Protein AF-A0A8J8CRZ3-F1 (afdb_monomer_lite)

Foldseek 3Di:
DVVPLCVLQLVLLLVLLCVQPPPDPQWGALPVVGDIDGWPCLNVLSVLLSVLLCVLCVCLVVVNVLVSLVSSCVLLVHDSVQLVVQLCVVVVVVVVPDDDDSSVSSSSSSNSSLVVLLVVLQVVLLVVLCVVCVVPDPNVLSVVVLVVCVVVSPPLSSVLSRVSSSVSSCVSSVHDTDCVSNVVSSVVVSVVSNVVVVVVD

Sequence (201 aa):
MASDIFVKYSEVATYIVHQQFYSDPNKITDRRRMEEIKVNGSKKIIKKLIAQLLISVDFWDKGKEEEFLQILSKNLKLKYDTILPKYNDKINPILAHQDVEPSLKLMLAYSVVISEIQQKATKKVISEIKSNLKKEISSKKISKIIDDLSEQSDIDFSLLINLGILKAYAKIVKEPIPEDLYNDYMEKICCKIKQFNKLST

Secondary structure (DSSP, 8-state):
-HHHHHHHHHHHHHHHHHTTS-SSTTEEEETTTTEEEE-TTHHHHHHHHHHHHHTTHHHHHTT-HHHHHHHHHHHTT--HHHHHHHHHHHHHHHHTTS---HHHHHHHHHHHHHHHHHHHHHHHHHHHHHHHHTTTS-HHHHHHHHHHHHHTT-HHHHHHHHHHHHHHHHHHHT----SHHHHHHHHHHHHHHHHHHHHT-

Structure (mmCIF, N/CA/C/O backbone):
data_AF-A0A8J8CRZ3-F1
#
_entry.id   AF-A0A8J8CRZ3-F1
#
loop_
_atom_site.group_PDB
_atom_site.id
_atom_site.type_symbol
_atom_site.label_atom_id
_atom_site.label_alt_id
_atom_site.label_comp_id
_atom_site.label_asym_id
_atom_site.label_entity_id
_atom_site.label_seq_id
_atom_site.pdbx_PDB_ins_code
_atom_site.Cartn_x
_atom_site.Cartn_y
_atom_site.Cartn_z
_atom_site.occupancy
_atom_site.B_iso_or_equiv
_atom_site.auth_seq_id
_atom_site.auth_comp_id
_atom_site.auth_asym_id
_atom_site.auth_atom_id
_atom_site.pdbx_PDB_model_num
ATOM 1 N N . MET A 1 1 ? 9.867 -9.285 -28.814 1.00 43.31 1 MET A N 1
ATOM 2 C CA . MET A 1 1 ? 10.760 -8.308 -28.150 1.00 43.31 1 MET A CA 1
ATOM 3 C C . MET A 1 1 ? 10.094 -7.581 -26.983 1.00 43.31 1 MET A C 1
ATOM 5 O O . MET A 1 1 ? 10.705 -7.552 -25.931 1.00 43.31 1 MET A O 1
ATOM 9 N N . ALA A 1 2 ? 8.846 -7.097 -27.077 1.00 45.78 2 ALA A N 1
ATOM 10 C CA . ALA A 1 2 ? 8.129 -6.575 -25.897 1.00 45.78 2 ALA A CA 1
ATOM 11 C C . ALA A 1 2 ? 7.771 -7.653 -24.838 1.00 45.78 2 ALA A C 1
ATOM 13 O O . ALA A 1 2 ? 7.583 -7.326 -23.673 1.00 45.78 2 ALA A O 1
ATOM 14 N N . SER A 1 3 ? 7.695 -8.939 -25.209 1.00 54.75 3 SER A N 1
ATOM 15 C CA . SER A 1 3 ? 7.301 -10.027 -24.294 1.00 54.75 3 SER A CA 1
ATOM 16 C C . SER A 1 3 ? 8.280 -10.262 -23.143 1.00 54.75 3 SER A C 1
ATOM 18 O O . SER A 1 3 ? 7.844 -10.502 -22.022 1.00 54.75 3 SER A O 1
ATOM 20 N N . ASP A 1 4 ? 9.586 -10.160 -23.390 1.00 58.75 4 ASP A N 1
ATOM 21 C CA . ASP A 1 4 ? 10.594 -10.666 -22.446 1.00 58.75 4 ASP A CA 1
ATOM 22 C C . ASP A 1 4 ? 10.923 -9.632 -21.357 1.00 58.75 4 ASP A C 1
ATOM 24 O O . ASP A 1 4 ? 11.127 -9.983 -20.195 1.00 58.75 4 ASP A O 1
ATOM 28 N N . ILE A 1 5 ? 10.858 -8.344 -21.713 1.00 59.03 5 ILE A N 1
ATOM 29 C CA . ILE A 1 5 ? 10.942 -7.199 -20.793 1.00 59.03 5 ILE A CA 1
ATOM 30 C C . ILE A 1 5 ? 9.775 -7.233 -19.800 1.00 59.03 5 ILE A C 1
ATOM 32 O O . ILE A 1 5 ? 9.969 -7.120 -18.587 1.00 59.03 5 ILE A O 1
ATOM 36 N N . PHE A 1 6 ? 8.556 -7.448 -20.305 1.00 59.47 6 PHE A N 1
ATOM 37 C CA . PHE A 1 6 ? 7.361 -7.530 -19.470 1.00 59.47 6 PHE A CA 1
ATOM 38 C C . PHE A 1 6 ? 7.413 -8.713 -18.503 1.00 59.47 6 PHE A C 1
ATOM 40 O O . PHE A 1 6 ? 7.060 -8.545 -17.339 1.00 59.47 6 PHE A O 1
ATOM 47 N N . VAL A 1 7 ? 7.884 -9.884 -18.943 1.00 65.50 7 VAL A N 1
ATOM 48 C CA . VAL A 1 7 ? 8.032 -11.059 -18.067 1.00 65.50 7 VAL A CA 1
ATOM 49 C C . VAL A 1 7 ? 9.063 -10.788 -16.968 1.00 65.50 7 VAL A C 1
ATOM 51 O O . VAL A 1 7 ? 8.732 -10.916 -15.789 1.00 65.50 7 VAL A O 1
ATOM 54 N N . LYS A 1 8 ? 10.262 -10.306 -17.326 1.00 70.62 8 LYS A N 1
ATOM 55 C CA . LYS A 1 8 ? 11.356 -10.031 -16.378 1.00 70.62 8 LYS A CA 1
ATOM 56 C C . LYS A 1 8 ? 10.959 -9.037 -15.282 1.00 70.62 8 LYS A C 1
ATOM 58 O O . LYS A 1 8 ? 11.248 -9.247 -14.107 1.00 70.62 8 LYS A O 1
ATOM 63 N N . TYR A 1 9 ? 10.292 -7.944 -15.644 1.00 76.44 9 TYR A N 1
ATOM 64 C CA . TYR A 1 9 ? 9.930 -6.902 -14.679 1.00 76.44 9 TYR A CA 1
ATOM 65 C C . TYR A 1 9 ? 8.606 -7.163 -13.956 1.00 76.44 9 TYR A C 1
ATOM 67 O O . TYR A 1 9 ? 8.418 -6.691 -12.829 1.00 76.44 9 TYR A O 1
ATOM 75 N N . SER A 1 10 ? 7.711 -7.969 -14.540 1.00 77.44 10 SER A N 1
ATOM 76 C CA . SER A 1 10 ? 6.485 -8.400 -13.863 1.00 77.44 10 SER A CA 1
ATOM 77 C C . SER A 1 10 ? 6.785 -9.250 -12.636 1.00 77.44 10 SER A C 1
ATOM 79 O O . SER A 1 10 ? 6.026 -9.171 -11.672 1.00 77.44 10 SER A O 1
ATOM 81 N N . GLU A 1 11 ? 7.865 -10.031 -12.623 1.00 79.88 11 GLU A N 1
ATOM 82 C CA . GLU A 1 11 ? 8.265 -10.800 -11.439 1.00 79.88 11 GLU A CA 1
ATOM 83 C C . GLU A 1 11 ? 8.643 -9.881 -10.276 1.00 79.88 11 GLU A C 1
ATOM 85 O O . GLU A 1 11 ? 8.148 -10.067 -9.166 1.00 79.88 11 GLU A O 1
ATOM 90 N N . VAL A 1 12 ? 9.419 -8.823 -10.537 1.00 79.81 12 VAL A N 1
ATOM 91 C CA . VAL A 1 12 ? 9.803 -7.825 -9.522 1.00 79.81 12 VAL A CA 1
ATOM 92 C C . VAL A 1 12 ? 8.575 -7.079 -8.992 1.00 79.81 12 VAL A C 1
ATOM 94 O O . VAL A 1 12 ? 8.396 -6.950 -7.780 1.00 79.81 12 VAL A O 1
ATOM 97 N N . ALA A 1 13 ? 7.696 -6.617 -9.886 1.00 80.25 13 ALA A N 1
ATOM 98 C CA . ALA A 1 13 ? 6.461 -5.935 -9.501 1.00 80.25 13 ALA A CA 1
ATOM 99 C C . ALA A 1 13 ? 5.531 -6.856 -8.692 1.00 80.25 13 ALA A C 1
ATOM 101 O O . ALA A 1 13 ? 4.987 -6.449 -7.664 1.00 80.25 13 ALA A O 1
ATOM 102 N N . THR A 1 14 ? 5.391 -8.114 -9.120 1.00 80.62 14 THR A N 1
ATOM 103 C CA . THR A 1 14 ? 4.610 -9.133 -8.407 1.00 80.62 14 THR A CA 1
ATOM 104 C C . THR A 1 14 ? 5.204 -9.390 -7.034 1.00 80.62 14 THR A C 1
ATOM 106 O O . THR A 1 14 ? 4.470 -9.362 -6.054 1.00 80.62 14 THR A O 1
ATOM 109 N N . TYR A 1 15 ? 6.521 -9.568 -6.939 1.00 81.62 15 TYR A N 1
ATOM 110 C CA . TYR A 1 15 ? 7.219 -9.795 -5.681 1.00 81.62 15 TYR A CA 1
ATOM 111 C C . TYR A 1 15 ? 6.982 -8.652 -4.687 1.00 81.62 15 TYR A C 1
ATOM 113 O O . TYR A 1 15 ? 6.548 -8.905 -3.566 1.00 81.62 15 TYR A O 1
ATOM 121 N N . ILE A 1 16 ? 7.165 -7.395 -5.101 1.00 82.19 16 ILE A N 1
ATOM 122 C CA . ILE A 1 16 ? 6.981 -6.229 -4.221 1.00 82.19 16 ILE A CA 1
ATOM 123 C C . ILE A 1 16 ? 5.529 -6.061 -3.768 1.00 82.19 16 ILE A C 1
ATOM 125 O O . ILE A 1 16 ? 5.278 -5.751 -2.605 1.00 82.19 16 ILE A O 1
ATOM 129 N N . VAL A 1 17 ? 4.552 -6.279 -4.649 1.00 78.44 17 VAL A N 1
ATOM 130 C CA . VAL A 1 17 ? 3.137 -6.163 -4.266 1.00 78.44 17 VAL A CA 1
ATOM 131 C C . VAL A 1 17 ? 2.702 -7.356 -3.405 1.00 78.44 17 VAL A C 1
ATOM 133 O O . VAL A 1 17 ? 1.986 -7.189 -2.415 1.00 78.44 17 VAL A O 1
ATOM 136 N N . HIS A 1 18 ? 3.170 -8.563 -3.728 1.00 73.56 18 HIS A N 1
ATOM 137 C CA . HIS A 1 18 ? 2.853 -9.775 -2.977 1.00 73.56 18 HIS A CA 1
ATOM 138 C C . HIS A 1 18 ? 3.607 -9.867 -1.650 1.00 73.56 18 HIS A C 1
ATOM 140 O O . HIS A 1 18 ? 3.177 -10.600 -0.766 1.00 73.56 18 HIS A O 1
ATOM 146 N N . GLN A 1 19 ? 4.665 -9.076 -1.431 1.00 69.00 19 GLN A N 1
ATOM 147 C CA . GLN A 1 19 ? 5.282 -8.889 -0.112 1.00 69.00 19 GLN A CA 1
ATOM 148 C C . GLN A 1 19 ? 4.307 -8.361 0.961 1.00 69.00 19 GLN A C 1
ATOM 150 O O . GLN A 1 19 ? 4.670 -8.304 2.132 1.00 69.00 19 GLN A O 1
ATOM 155 N N . GLN A 1 20 ? 3.062 -8.030 0.619 1.00 60.34 20 GLN A N 1
ATOM 156 C CA . GLN A 1 20 ? 2.007 -7.756 1.601 1.00 60.34 20 GLN A CA 1
ATOM 157 C C . GLN A 1 20 ? 0.786 -8.665 1.479 1.00 60.34 20 GLN A C 1
ATOM 159 O O . GLN A 1 20 ? 0.152 -8.965 2.484 1.00 60.34 20 GLN A O 1
ATOM 164 N N . PHE A 1 21 ? 0.492 -9.159 0.280 1.00 60.41 21 PHE A N 1
ATOM 165 C CA . PHE A 1 21 ? -0.667 -10.002 -0.002 1.00 60.41 21 PHE A CA 1
ATOM 166 C C . PHE A 1 21 ? -0.165 -11.345 -0.531 1.00 60.41 21 PHE A C 1
ATOM 168 O O . PHE A 1 21 ? 0.598 -11.364 -1.491 1.00 60.41 21 PHE A O 1
ATOM 175 N N . TYR A 1 22 ? -0.516 -12.461 0.113 1.00 55.00 22 TYR A N 1
ATOM 176 C CA . TYR A 1 22 ? -0.017 -13.775 -0.307 1.00 55.00 22 TYR A CA 1
ATOM 177 C C . TYR A 1 22 ? -0.387 -14.088 -1.768 1.00 55.00 22 TYR A C 1
ATOM 179 O O . TYR A 1 22 ? -1.290 -13.487 -2.351 1.00 55.00 22 TYR A O 1
ATOM 187 N N . SER A 1 23 ? 0.302 -15.067 -2.352 1.00 50.69 23 SER A N 1
ATOM 188 C CA . SER A 1 23 ? 0.068 -15.561 -3.716 1.00 50.69 23 SER A CA 1
ATOM 189 C C . SER A 1 23 ? -1.332 -16.156 -3.941 1.00 50.69 23 SER A C 1
ATOM 191 O O . SER A 1 23 ? -1.717 -16.386 -5.092 1.00 50.69 23 SER A O 1
ATOM 193 N N . ASP A 1 24 ? -2.102 -16.386 -2.873 1.00 55.41 24 ASP A N 1
ATOM 194 C CA . ASP A 1 24 ? -3.412 -17.026 -2.926 1.00 55.41 24 ASP A CA 1
ATOM 195 C C . ASP A 1 24 ? -4.530 -16.024 -3.319 1.00 55.41 24 ASP A C 1
ATOM 197 O O . ASP A 1 24 ? -4.612 -14.917 -2.769 1.00 55.41 24 ASP A O 1
ATOM 201 N N . PRO A 1 25 ? -5.411 -16.345 -4.290 1.00 59.38 25 PRO A N 1
ATOM 202 C CA . PRO A 1 25 ? -6.439 -15.432 -4.775 1.00 59.38 25 PRO A CA 1
ATOM 203 C C . PRO A 1 25 ? -7.373 -14.933 -3.676 1.00 59.38 25 PRO A C 1
ATOM 205 O O . PRO A 1 25 ? -7.985 -15.725 -2.968 1.00 59.38 25 PRO A O 1
ATOM 208 N N . ASN A 1 26 ? -7.632 -13.623 -3.661 1.00 65.56 26 ASN A N 1
ATOM 209 C CA . ASN A 1 26 ? -8.682 -13.031 -2.829 1.00 65.56 26 ASN A CA 1
ATOM 210 C C . ASN A 1 26 ? -8.433 -13.165 -1.320 1.00 65.56 26 ASN A C 1
ATOM 212 O O . ASN A 1 26 ? -9.397 -13.277 -0.568 1.00 65.56 26 ASN A O 1
ATOM 216 N N . LYS A 1 27 ? -7.175 -13.151 -0.867 1.00 72.88 27 LYS A N 1
ATOM 217 C CA . LYS A 1 27 ? -6.834 -13.159 0.559 1.00 72.88 27 LYS A CA 1
ATOM 218 C C . LYS A 1 27 ? -5.998 -11.948 0.968 1.00 72.88 27 LYS A C 1
ATOM 220 O O . LYS A 1 27 ? -5.261 -11.383 0.159 1.00 72.88 27 LYS A O 1
ATOM 225 N N . ILE A 1 28 ? -6.151 -11.537 2.221 1.00 72.06 28 ILE A N 1
ATOM 226 C CA . ILE A 1 28 ? -5.264 -10.608 2.926 1.00 72.06 28 ILE A CA 1
ATOM 227 C C . ILE A 1 28 ? -4.724 -11.350 4.142 1.00 72.06 28 ILE A C 1
ATOM 229 O O . ILE A 1 28 ? -5.485 -12.042 4.816 1.00 72.06 28 ILE A O 1
ATOM 233 N N . THR A 1 29 ? -3.434 -11.190 4.416 1.00 69.81 29 THR A N 1
ATOM 234 C CA . THR A 1 29 ? -2.735 -11.964 5.442 1.00 69.81 29 THR A CA 1
ATOM 235 C C . THR A 1 29 ? -2.126 -11.037 6.485 1.00 69.81 29 THR A C 1
ATOM 237 O O . THR A 1 29 ? -1.478 -10.048 6.140 1.00 69.81 29 THR A O 1
ATOM 240 N N . ASP A 1 30 ? -2.271 -11.385 7.758 1.00 70.62 30 ASP A N 1
ATOM 241 C CA . ASP A 1 30 ? -1.333 -10.961 8.789 1.00 70.62 30 ASP A CA 1
ATOM 242 C C . ASP A 1 30 ? -0.118 -11.893 8.746 1.00 70.62 30 ASP A C 1
ATOM 244 O O . ASP A 1 30 ? -0.198 -13.068 9.093 1.00 70.62 30 ASP A O 1
ATOM 248 N N . ARG A 1 31 ? 1.030 -11.380 8.301 1.00 61.75 31 ARG A N 1
ATOM 249 C CA . ARG A 1 31 ? 2.250 -12.191 8.141 1.00 61.75 31 ARG A CA 1
ATOM 250 C C . ARG A 1 31 ? 2.934 -12.563 9.453 1.00 61.75 31 ARG A C 1
ATOM 252 O O . ARG A 1 31 ? 3.769 -13.458 9.452 1.00 61.75 31 ARG A O 1
ATOM 259 N N . ARG A 1 32 ? 2.648 -11.853 10.547 1.00 67.38 32 ARG A N 1
ATOM 260 C CA . ARG A 1 32 ? 3.291 -12.091 11.846 1.00 67.38 32 ARG A CA 1
ATOM 261 C C . ARG A 1 32 ? 2.630 -13.253 12.573 1.00 67.38 32 ARG A C 1
ATOM 263 O O . ARG A 1 32 ? 3.315 -14.005 13.254 1.00 67.38 32 ARG A O 1
ATOM 270 N N . ARG A 1 33 ? 1.314 -13.397 12.415 1.00 67.62 33 ARG A N 1
ATOM 271 C CA . ARG A 1 33 ? 0.514 -14.452 13.050 1.00 67.62 33 ARG A CA 1
ATOM 272 C C . ARG A 1 33 ? -0.042 -15.480 12.065 1.00 67.62 33 ARG A C 1
ATOM 274 O O . ARG A 1 33 ? -0.665 -16.439 12.498 1.00 67.62 33 ARG A O 1
ATOM 281 N N . MET A 1 34 ? 0.234 -15.309 10.769 1.00 72.12 34 MET A N 1
ATOM 282 C CA . MET A 1 34 ? -0.184 -16.199 9.679 1.00 72.12 34 MET A CA 1
ATOM 283 C C . MET A 1 34 ? -1.711 -16.373 9.599 1.00 72.12 34 MET A C 1
ATOM 285 O O . MET A 1 34 ? -2.200 -17.430 9.207 1.00 72.12 34 MET A O 1
ATOM 289 N N . GLU A 1 35 ? -2.468 -15.331 9.960 1.00 78.62 35 GLU A N 1
ATOM 290 C CA . GLU A 1 35 ? -3.927 -15.315 9.819 1.00 78.62 35 GLU A CA 1
ATOM 291 C C . GLU A 1 35 ? -4.347 -14.742 8.467 1.00 78.62 35 GLU A C 1
ATOM 293 O O . GLU A 1 35 ? -3.775 -13.763 7.983 1.00 78.62 35 GLU A O 1
ATOM 298 N N . GLU A 1 36 ? -5.376 -15.337 7.866 1.00 79.38 36 GLU A N 1
ATOM 299 C CA . GLU A 1 36 ? -5.861 -14.970 6.540 1.00 79.38 36 GLU A CA 1
ATOM 300 C C . GLU A 1 36 ? -7.350 -14.650 6.557 1.00 79.38 36 GLU A C 1
ATOM 302 O O . GLU A 1 36 ? -8.164 -15.397 7.097 1.00 79.38 36 GLU A O 1
ATOM 307 N N . ILE A 1 37 ? -7.718 -13.575 5.865 1.00 85.12 37 ILE A N 1
ATOM 308 C CA . ILE A 1 37 ? -9.113 -13.240 5.592 1.00 85.12 37 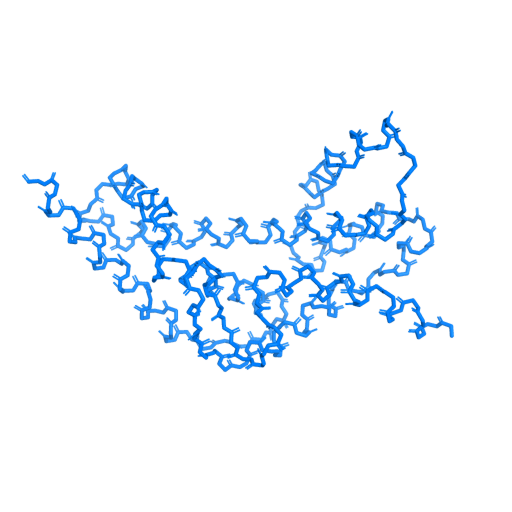ILE A CA 1
ATOM 309 C C . ILE A 1 37 ? -9.368 -13.224 4.096 1.00 85.12 37 ILE A C 1
ATOM 311 O O . ILE A 1 37 ? -8.555 -12.741 3.303 1.00 85.12 37 ILE A O 1
ATOM 315 N N . LYS A 1 38 ? -10.532 -13.734 3.698 1.00 86.31 38 LYS A N 1
ATOM 316 C CA . LYS A 1 38 ? -10.972 -13.696 2.306 1.00 86.31 38 LYS A CA 1
ATOM 317 C C . LYS A 1 38 ? -11.555 -12.322 1.983 1.00 86.31 38 LYS A C 1
ATOM 319 O O . LYS A 1 38 ? -12.519 -11.890 2.604 1.00 86.31 38 LYS A O 1
ATOM 324 N N . VAL A 1 39 ? -11.014 -11.672 0.958 1.00 85.69 39 VAL A N 1
ATOM 325 C CA . VAL A 1 39 ? -11.491 -10.394 0.423 1.00 85.69 39 VAL A CA 1
ATOM 326 C C . VAL A 1 39 ? -11.774 -10.547 -1.063 1.00 85.69 39 VAL A C 1
ATOM 328 O O . VAL A 1 39 ? -10.874 -10.537 -1.907 1.00 85.69 39 VAL A O 1
ATOM 331 N N . ASN A 1 40 ? -13.055 -10.706 -1.391 1.00 86.06 40 ASN A N 1
ATOM 332 C CA . ASN A 1 40 ? -13.500 -10.871 -2.770 1.00 86.06 40 ASN A CA 1
ATOM 333 C C . ASN A 1 40 ? -13.066 -9.673 -3.627 1.00 86.06 40 ASN A C 1
ATOM 335 O O . ASN A 1 40 ? -13.278 -8.520 -3.263 1.00 86.06 40 ASN A O 1
ATOM 339 N N . GLY A 1 41 ? -12.454 -9.958 -4.777 1.00 83.94 41 GLY A N 1
ATOM 340 C CA . GLY A 1 41 ? -11.978 -8.937 -5.710 1.00 83.94 41 GLY A CA 1
ATOM 341 C C . GLY A 1 41 ? -10.544 -8.462 -5.464 1.00 83.94 41 GLY A C 1
ATOM 342 O O . GLY A 1 41 ? -9.978 -7.828 -6.360 1.00 83.94 41 GLY A O 1
ATOM 343 N N . SER A 1 42 ? -9.898 -8.824 -4.344 1.00 86.62 42 SER A N 1
ATOM 344 C CA . SER A 1 42 ? -8.524 -8.376 -4.066 1.00 86.62 42 SER A CA 1
ATOM 345 C C . SER A 1 42 ? -7.537 -8.827 -5.147 1.00 86.62 42 SER A C 1
ATOM 347 O O . SER A 1 42 ? -6.723 -8.026 -5.599 1.00 86.62 42 SER A O 1
ATOM 349 N N . LYS A 1 43 ? -7.682 -10.043 -5.699 1.00 86.25 43 LYS A N 1
ATOM 350 C CA . LYS A 1 43 ? -6.831 -10.522 -6.807 1.00 86.25 43 LYS A CA 1
ATOM 351 C C . LYS A 1 43 ? -6.908 -9.618 -8.038 1.00 86.25 43 LYS A C 1
ATOM 353 O O . LYS A 1 43 ? -5.896 -9.384 -8.696 1.00 86.25 43 LYS A O 1
ATOM 358 N N . LYS A 1 44 ? -8.102 -9.124 -8.375 1.00 89.12 44 LYS A N 1
ATOM 359 C CA . LYS A 1 44 ? -8.303 -8.242 -9.533 1.00 89.12 44 LYS A CA 1
ATOM 360 C C . LYS A 1 44 ? -7.637 -6.886 -9.299 1.00 89.12 44 LYS A C 1
ATOM 362 O O . LYS A 1 44 ? -6.968 -6.384 -10.200 1.00 89.12 44 LYS A O 1
ATOM 367 N N . ILE A 1 45 ? -7.768 -6.345 -8.086 1.00 90.81 45 ILE A N 1
ATOM 368 C CA . ILE A 1 45 ? -7.118 -5.097 -7.665 1.00 90.81 45 ILE A CA 1
ATOM 369 C C . ILE A 1 45 ? -5.594 -5.225 -7.775 1.00 90.81 45 ILE A C 1
ATOM 371 O O . ILE A 1 45 ? -4.963 -4.410 -8.445 1.00 90.81 45 ILE A O 1
ATOM 375 N N . ILE A 1 46 ? -5.017 -6.282 -7.194 1.00 88.88 46 ILE A N 1
ATOM 376 C CA . ILE A 1 46 ? -3.570 -6.536 -7.209 1.00 88.88 46 ILE A CA 1
ATOM 377 C C . ILE A 1 46 ? -3.040 -6.690 -8.638 1.00 88.88 46 ILE A C 1
ATOM 379 O O . ILE A 1 46 ? -2.082 -6.017 -9.011 1.00 88.88 46 ILE A O 1
ATOM 383 N N . LYS A 1 47 ? -3.706 -7.488 -9.484 1.00 88.38 47 LYS A N 1
ATOM 384 C CA . LYS A 1 47 ? -3.317 -7.636 -10.896 1.00 88.38 47 LYS A CA 1
ATOM 385 C C . LYS A 1 47 ? -3.319 -6.308 -11.649 1.00 88.38 47 LYS A C 1
ATOM 387 O O . LYS A 1 47 ? -2.391 -6.026 -12.403 1.00 88.38 47 LYS A O 1
ATOM 392 N N . LYS A 1 48 ? -4.348 -5.481 -11.450 1.00 92.31 48 LYS A N 1
ATOM 393 C CA . LYS A 1 48 ? -4.413 -4.163 -12.090 1.00 92.31 48 LYS A CA 1
ATOM 394 C C . LYS A 1 48 ? -3.356 -3.206 -11.550 1.00 92.31 48 LYS A C 1
ATOM 396 O O . LYS A 1 48 ? -2.851 -2.400 -12.322 1.00 92.31 48 LYS A O 1
ATOM 401 N N . LEU A 1 49 ? -3.001 -3.301 -10.270 1.00 92.00 49 LEU A N 1
ATOM 402 C CA . LEU A 1 49 ? -1.932 -2.490 -9.693 1.00 92.00 49 LEU A CA 1
ATOM 403 C C . LEU A 1 49 ? -0.580 -2.862 -10.304 1.00 92.00 49 LEU A C 1
ATOM 405 O O . LEU A 1 49 ? 0.151 -1.971 -10.717 1.00 92.00 49 LEU A O 1
ATOM 409 N N . ILE A 1 50 ? -0.285 -4.158 -10.438 1.00 90.44 50 ILE A N 1
ATOM 410 C CA . ILE A 1 50 ? 0.924 -4.640 -11.124 1.00 90.44 50 ILE A CA 1
ATOM 411 C C . ILE A 1 50 ? 0.967 -4.105 -12.562 1.00 90.44 50 ILE A C 1
ATOM 413 O O . ILE A 1 50 ? 1.987 -3.570 -12.983 1.00 90.44 50 ILE A O 1
ATOM 417 N N . ALA A 1 51 ? -0.153 -4.131 -13.289 1.00 91.25 51 ALA A N 1
ATOM 418 C CA . ALA A 1 51 ? -0.217 -3.537 -14.626 1.00 91.25 51 ALA A CA 1
ATOM 419 C C . ALA A 1 51 ? 0.080 -2.020 -14.628 1.00 91.25 51 ALA A C 1
ATOM 421 O O . ALA A 1 51 ? 0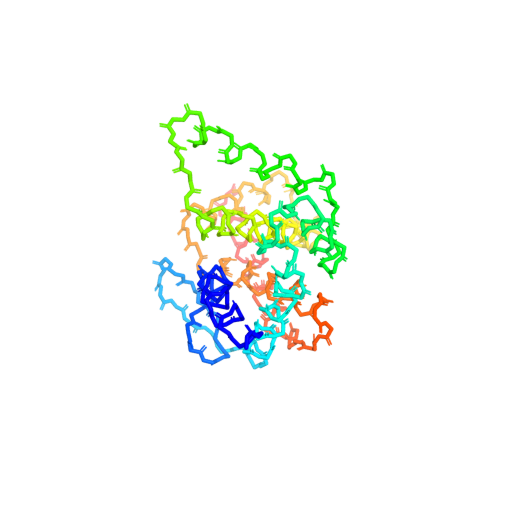.732 -1.530 -15.545 1.00 91.25 51 ALA A O 1
ATOM 422 N N . GLN A 1 52 ? -0.346 -1.275 -13.599 1.00 91.50 52 GLN A N 1
ATOM 423 C CA . GLN A 1 52 ? 0.016 0.143 -13.447 1.00 91.50 52 GLN A CA 1
ATOM 424 C C . GLN A 1 52 ? 1.510 0.345 -13.158 1.00 91.50 52 GLN A C 1
ATOM 426 O O . GLN A 1 52 ? 2.073 1.334 -13.613 1.00 91.50 52 GLN A O 1
ATOM 431 N N . LEU A 1 53 ? 2.163 -0.575 -12.438 1.00 90.81 53 LEU A N 1
ATOM 432 C CA . LEU A 1 53 ? 3.610 -0.518 -12.185 1.00 90.81 53 LEU A CA 1
ATOM 433 C C . LEU A 1 53 ? 4.439 -0.729 -13.460 1.00 90.81 53 LEU A C 1
ATOM 435 O O . LEU A 1 53 ? 5.525 -0.166 -13.592 1.00 90.81 53 LEU A O 1
ATOM 439 N N . LEU A 1 54 ? 3.927 -1.522 -14.399 1.00 90.62 54 LEU A N 1
ATOM 440 C CA . LEU A 1 54 ? 4.631 -1.881 -15.632 1.00 90.62 54 LEU A CA 1
ATOM 441 C C . LEU A 1 54 ? 4.416 -0.883 -16.781 1.00 90.62 54 LEU A C 1
ATOM 443 O O . LEU A 1 54 ? 5.130 -0.939 -17.775 1.00 90.62 54 LEU A O 1
ATOM 447 N N . ILE A 1 55 ? 3.466 0.050 -16.662 1.00 86.56 55 ILE A N 1
ATOM 448 C CA . ILE A 1 55 ? 3.013 0.905 -17.776 1.00 86.56 55 ILE A CA 1
ATOM 449 C C . ILE A 1 55 ? 4.101 1.816 -18.374 1.00 86.56 55 ILE A C 1
ATOM 451 O O . ILE A 1 55 ? 3.973 2.256 -19.512 1.00 86.56 55 ILE A O 1
ATOM 455 N N . SER A 1 56 ? 5.154 2.119 -17.613 1.00 88.25 56 SER A N 1
ATOM 456 C CA . SER A 1 56 ? 6.282 2.954 -18.043 1.00 88.25 56 SER A CA 1
ATOM 457 C C . SER A 1 56 ? 7.611 2.201 -18.067 1.00 88.25 56 SER A C 1
ATOM 459 O O . SER A 1 56 ? 8.653 2.833 -18.216 1.00 88.25 56 SER A O 1
ATOM 461 N N . VAL A 1 57 ? 7.605 0.870 -17.936 1.00 89.19 57 VAL A N 1
ATOM 462 C CA . VAL A 1 57 ? 8.838 0.084 -17.760 1.00 89.19 57 VAL A CA 1
ATOM 463 C C . VAL A 1 57 ? 9.803 0.191 -18.948 1.00 89.19 57 VAL A C 1
ATOM 465 O O . VAL A 1 57 ? 11.010 0.104 -18.766 1.00 89.19 57 VAL A O 1
ATOM 468 N N . ASP A 1 58 ? 9.311 0.512 -20.145 1.00 89.12 58 ASP A N 1
ATOM 469 C CA . ASP A 1 58 ? 10.161 0.770 -21.314 1.00 89.12 58 ASP A CA 1
ATOM 470 C C . ASP A 1 58 ? 11.112 1.965 -21.117 1.00 89.12 58 ASP A C 1
ATOM 472 O O . ASP A 1 58 ? 12.194 2.003 -21.699 1.00 89.12 58 ASP A O 1
ATOM 476 N N . PHE A 1 59 ? 10.726 2.964 -20.314 1.00 91.69 59 PHE A N 1
ATOM 477 C CA . PHE A 1 59 ? 11.616 4.076 -19.965 1.00 91.69 59 PHE A CA 1
ATOM 478 C C . PHE A 1 59 ? 12.746 3.604 -19.052 1.00 91.69 59 PHE A C 1
ATOM 480 O O . PHE A 1 59 ? 13.879 4.054 -19.199 1.00 91.69 59 PHE A O 1
ATOM 487 N N . TRP A 1 60 ? 12.452 2.654 -18.163 1.00 91.06 60 TRP A N 1
ATOM 488 C CA . TRP A 1 60 ? 13.451 2.040 -17.300 1.00 91.06 60 TRP A CA 1
ATOM 489 C C . TRP A 1 60 ? 14.501 1.272 -18.106 1.00 91.06 60 TRP A C 1
ATOM 491 O O . TRP A 1 60 ? 15.695 1.492 -17.927 1.00 91.06 60 TRP A O 1
ATOM 501 N N . ASP A 1 61 ? 14.058 0.430 -19.042 1.00 87.50 61 ASP A N 1
ATOM 502 C CA . ASP A 1 61 ? 14.942 -0.371 -19.901 1.00 87.50 61 ASP A CA 1
ATOM 503 C C . ASP A 1 61 ? 15.881 0.504 -20.755 1.00 87.50 61 ASP A C 1
ATOM 505 O O . ASP A 1 61 ? 17.040 0.172 -20.983 1.00 87.50 61 ASP A O 1
ATOM 509 N N . LYS A 1 62 ? 15.413 1.696 -21.144 1.00 89.75 62 LYS A N 1
ATOM 510 C CA . LYS A 1 62 ? 16.195 2.701 -21.885 1.00 89.75 62 LYS A CA 1
ATOM 511 C C . LYS A 1 62 ? 17.126 3.550 -21.007 1.00 89.75 62 LYS A C 1
ATOM 513 O O . LYS A 1 62 ? 17.705 4.509 -21.513 1.00 89.75 62 LYS A O 1
ATOM 518 N N . GLY A 1 63 ? 17.232 3.266 -19.707 1.00 89.50 63 GLY A N 1
ATOM 519 C CA . GLY A 1 63 ? 18.043 4.042 -18.760 1.00 89.50 63 GLY A CA 1
ATOM 520 C C . GLY A 1 63 ? 17.461 5.413 -18.395 1.00 89.50 63 GLY A C 1
ATOM 521 O O . GLY A 1 63 ? 18.162 6.258 -17.845 1.00 89.50 63 GLY A O 1
ATOM 522 N N . LYS A 1 64 ? 16.180 5.663 -18.687 1.00 92.94 64 LYS A N 1
ATOM 523 C CA . LYS A 1 64 ? 15.484 6.928 -18.404 1.00 92.94 64 LYS A CA 1
ATOM 524 C C . LYS A 1 64 ? 14.754 6.856 -17.058 1.00 92.94 64 LYS A C 1
ATOM 526 O O . LYS A 1 64 ? 13.525 6.937 -16.997 1.00 92.94 64 LYS A O 1
ATOM 531 N N . GLU A 1 65 ? 15.514 6.673 -15.976 1.00 92.38 65 GLU A N 1
ATOM 532 C CA . GLU A 1 65 ? 14.985 6.415 -14.623 1.00 92.38 65 GLU A CA 1
ATOM 533 C C . GLU A 1 65 ? 14.058 7.541 -14.113 1.00 92.38 65 GLU A C 1
ATOM 535 O O . GLU A 1 65 ? 12.988 7.269 -13.563 1.00 92.38 65 GLU A O 1
ATOM 540 N N . GLU A 1 66 ? 14.416 8.808 -14.340 1.00 94.44 66 GLU A N 1
ATOM 541 C CA . GLU A 1 66 ? 13.598 9.958 -13.927 1.00 94.44 66 GLU A CA 1
ATOM 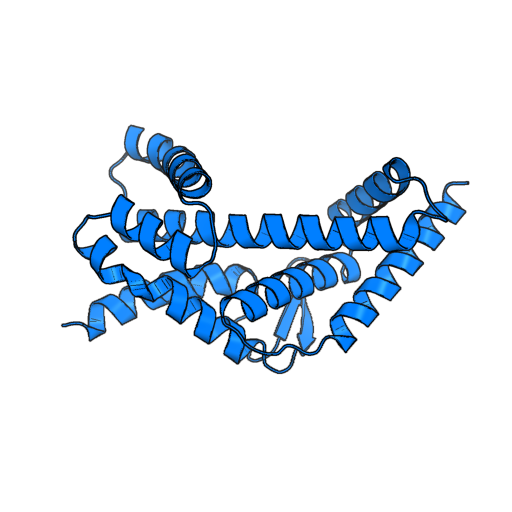542 C C . GLU A 1 66 ? 12.260 10.034 -14.676 1.00 94.44 66 GLU A C 1
ATOM 544 O O . GLU A 1 66 ? 11.207 10.174 -14.048 1.00 94.44 66 GLU A O 1
ATOM 549 N N . GLU A 1 67 ? 12.272 9.866 -16.006 1.00 95.56 67 GLU A N 1
ATOM 550 C CA . GLU A 1 67 ? 11.048 9.822 -16.824 1.00 95.56 67 GLU A CA 1
ATOM 551 C C . GLU A 1 67 ? 10.143 8.661 -16.377 1.00 95.56 67 GLU A C 1
ATOM 553 O O . GLU A 1 67 ? 8.930 8.832 -16.211 1.00 95.56 67 GLU A O 1
ATOM 558 N N . PHE A 1 68 ? 10.736 7.490 -16.110 1.00 95.38 68 PHE A N 1
ATOM 559 C CA . PHE A 1 68 ? 10.030 6.336 -15.558 1.00 95.38 68 PHE A CA 1
ATOM 560 C C . PHE A 1 68 ? 9.322 6.681 -14.242 1.00 95.38 68 PHE A C 1
ATOM 562 O O . PHE A 1 68 ? 8.113 6.452 -14.121 1.00 95.38 68 PHE A O 1
ATOM 569 N N . LEU A 1 69 ? 10.044 7.254 -13.272 1.00 95.56 69 LEU A N 1
ATOM 570 C CA . LEU A 1 69 ? 9.503 7.614 -11.959 1.00 95.56 69 LEU A CA 1
ATOM 571 C C . LEU A 1 69 ? 8.445 8.714 -12.053 1.00 95.56 69 LEU A C 1
ATOM 573 O O . LEU A 1 69 ? 7.455 8.675 -11.316 1.00 95.56 69 LEU A O 1
ATOM 577 N N . GLN A 1 70 ? 8.613 9.678 -12.955 1.00 96.00 70 GLN A N 1
ATOM 578 C CA . GLN A 1 70 ? 7.657 10.758 -13.169 1.00 96.00 70 GLN A CA 1
ATOM 579 C C . GLN A 1 70 ? 6.323 10.222 -13.706 1.00 96.00 70 GLN A C 1
ATOM 581 O O . GLN A 1 70 ? 5.262 10.523 -13.146 1.00 96.00 70 GLN A O 1
ATOM 586 N N . ILE A 1 71 ? 6.364 9.383 -14.746 1.00 95.06 71 ILE A N 1
ATOM 587 C CA . ILE A 1 71 ? 5.166 8.771 -15.341 1.00 95.06 71 ILE A CA 1
ATOM 588 C C . ILE A 1 71 ? 4.494 7.833 -14.335 1.00 95.06 71 ILE A C 1
ATOM 590 O O . ILE A 1 71 ? 3.277 7.909 -14.136 1.00 95.06 71 ILE A O 1
ATOM 594 N N . LEU A 1 72 ? 5.279 6.996 -13.653 1.00 94.56 72 LEU A N 1
ATOM 595 C CA . LEU A 1 72 ? 4.775 6.069 -12.645 1.00 94.56 72 LEU A CA 1
ATOM 596 C C . LEU A 1 72 ? 4.080 6.813 -11.495 1.00 94.56 72 LEU A C 1
ATOM 598 O O . LEU A 1 72 ? 2.953 6.479 -11.125 1.00 94.56 72 LEU A O 1
ATOM 602 N N . SER A 1 73 ? 4.712 7.871 -10.977 1.00 94.88 73 SER A N 1
ATOM 603 C CA . SER A 1 73 ? 4.142 8.713 -9.919 1.00 94.88 73 SER A CA 1
ATOM 604 C C . SER A 1 73 ? 2.820 9.334 -10.356 1.00 94.88 73 SER A C 1
ATOM 606 O O . SER A 1 73 ? 1.834 9.262 -9.623 1.00 94.88 73 SER A O 1
ATOM 608 N N . LYS A 1 74 ? 2.759 9.883 -11.575 1.00 94.00 74 LYS A N 1
ATOM 609 C CA . LYS A 1 74 ? 1.537 10.470 -12.135 1.00 94.00 74 LYS A CA 1
ATOM 610 C C . LYS A 1 74 ? 0.402 9.447 -12.221 1.00 94.00 74 LYS A C 1
ATOM 612 O O . LYS A 1 74 ? -0.706 9.732 -11.765 1.00 94.00 74 LYS A O 1
ATOM 617 N N . ASN A 1 75 ? 0.677 8.253 -12.744 1.00 91.94 75 ASN A N 1
ATOM 618 C CA . ASN A 1 75 ? -0.330 7.199 -12.912 1.00 91.94 75 ASN A CA 1
ATOM 619 C C . ASN A 1 75 ? -0.882 6.700 -11.574 1.00 91.94 75 ASN A C 1
ATOM 621 O O . ASN A 1 75 ? -2.085 6.480 -11.430 1.00 91.94 75 ASN A O 1
ATOM 625 N N . LEU A 1 76 ? -0.026 6.621 -10.557 1.00 93.44 76 LEU A N 1
ATOM 626 C CA . LEU A 1 76 ? -0.411 6.212 -9.207 1.00 93.44 76 LEU A CA 1
ATOM 627 C C . LEU A 1 76 ? -0.914 7.372 -8.334 1.00 93.44 76 LEU A C 1
ATOM 629 O O . LEU A 1 76 ? -1.207 7.169 -7.155 1.00 93.44 76 LEU A O 1
ATOM 633 N N . LYS A 1 77 ? -1.062 8.579 -8.902 1.00 92.81 77 LYS A N 1
ATOM 634 C CA . LYS A 1 77 ? -1.505 9.803 -8.207 1.00 92.81 77 LYS A CA 1
ATOM 635 C C . LYS A 1 77 ? -0.611 10.169 -7.013 1.00 92.81 77 LYS A C 1
ATOM 637 O O . LYS A 1 77 ? -1.084 10.603 -5.960 1.00 92.81 77 LYS A O 1
ATOM 642 N N . LEU A 1 78 ? 0.692 9.987 -7.180 1.00 94.38 78 LEU A N 1
ATOM 643 C CA . LEU A 1 78 ? 1.744 10.368 -6.244 1.00 94.38 78 LEU A CA 1
ATOM 644 C C . LEU A 1 78 ? 2.468 11.624 -6.743 1.00 94.38 78 LEU A C 1
ATOM 646 O O . LEU A 1 78 ? 2.427 11.962 -7.925 1.00 94.38 78 LEU A O 1
ATOM 650 N N . LYS A 1 79 ? 3.127 12.333 -5.823 1.00 94.69 79 LYS A N 1
ATOM 651 C CA . LYS A 1 79 ? 3.936 13.509 -6.157 1.00 94.69 79 LYS A CA 1
ATOM 652 C C . LYS A 1 79 ? 5.348 13.054 -6.507 1.00 94.69 79 LYS A C 1
ATOM 654 O O . LYS A 1 79 ? 6.010 12.482 -5.646 1.00 94.69 79 LYS A O 1
ATOM 659 N N . TYR A 1 80 ? 5.798 13.335 -7.727 1.00 94.88 80 TYR A N 1
ATOM 660 C CA . TYR A 1 80 ? 7.156 13.014 -8.178 1.00 94.88 80 TYR A CA 1
ATOM 661 C C . TYR A 1 80 ? 8.225 13.583 -7.233 1.00 94.88 80 TYR A C 1
ATOM 663 O O . TYR A 1 80 ? 9.086 12.838 -6.778 1.00 94.88 80 TYR A O 1
ATOM 671 N N . ASP A 1 81 ? 8.056 14.837 -6.805 1.00 94.75 81 ASP A N 1
ATOM 672 C CA . ASP A 1 81 ? 8.955 15.537 -5.872 1.00 94.75 81 ASP A CA 1
ATOM 673 C C . ASP A 1 81 ? 9.060 14.872 -4.490 1.00 94.75 81 ASP A C 1
ATOM 675 O O . ASP A 1 81 ? 9.927 15.203 -3.693 1.00 94.75 81 ASP A O 1
ATOM 679 N N . THR A 1 82 ? 8.159 13.941 -4.165 1.00 94.38 82 THR A N 1
ATOM 680 C CA . THR A 1 82 ? 8.256 13.104 -2.960 1.00 94.38 82 THR A CA 1
ATOM 681 C C . THR A 1 82 ? 8.910 11.754 -3.249 1.00 94.38 82 THR A C 1
ATOM 683 O O . THR A 1 82 ? 9.550 11.186 -2.369 1.00 94.38 82 THR A O 1
ATOM 686 N N . ILE A 1 83 ? 8.733 11.217 -4.456 1.00 96.44 83 ILE A N 1
ATOM 687 C CA . ILE A 1 83 ? 9.212 9.887 -4.840 1.00 96.44 83 ILE A CA 1
ATOM 688 C C . ILE A 1 83 ? 10.692 9.909 -5.213 1.00 96.44 83 ILE A C 1
ATOM 690 O O . ILE A 1 83 ? 11.438 9.077 -4.701 1.00 96.44 83 ILE A O 1
ATOM 694 N N . LEU A 1 84 ? 11.123 10.853 -6.055 1.00 95.44 84 LEU A N 1
ATOM 695 C CA . LEU A 1 84 ? 12.506 10.907 -6.532 1.00 95.44 84 LEU A CA 1
ATOM 696 C C . LEU A 1 84 ? 13.516 11.053 -5.380 1.00 95.44 84 LEU A C 1
ATOM 698 O O . LEU A 1 84 ? 14.436 10.238 -5.327 1.00 95.44 84 LEU A O 1
ATOM 702 N N . PRO A 1 85 ? 13.345 11.979 -4.409 1.00 96.06 85 PRO A N 1
ATOM 703 C CA . PRO A 1 85 ? 14.290 12.082 -3.298 1.00 96.06 85 PRO A CA 1
ATOM 704 C C . PRO A 1 85 ? 14.372 10.790 -2.481 1.00 96.06 85 PRO A C 1
ATOM 706 O O . PRO A 1 85 ? 15.460 10.299 -2.226 1.00 96.06 85 PRO A O 1
ATOM 709 N N . LYS A 1 86 ? 13.229 10.160 -2.172 1.00 95.81 86 LYS A N 1
ATOM 710 C CA . LYS A 1 86 ? 13.194 8.888 -1.427 1.00 95.81 86 LYS A CA 1
ATOM 711 C C . LYS A 1 86 ? 13.863 7.734 -2.172 1.00 95.81 86 LYS A C 1
ATOM 713 O O . LYS A 1 86 ? 14.396 6.828 -1.536 1.00 95.81 86 LYS A O 1
ATOM 718 N N . TYR A 1 87 ? 13.773 7.719 -3.500 1.00 95.25 87 TYR A N 1
ATOM 719 C CA . TYR A 1 87 ? 14.499 6.758 -4.324 1.00 95.25 87 TYR A CA 1
ATOM 720 C C . TYR A 1 87 ? 16.003 7.020 -4.254 1.00 95.25 87 TYR A C 1
ATOM 722 O O . TYR A 1 87 ? 16.748 6.107 -3.901 1.00 95.25 87 TYR A O 1
ATOM 730 N N . ASN A 1 88 ? 16.421 8.269 -4.474 1.00 94.38 88 ASN A N 1
ATOM 731 C CA . ASN A 1 88 ? 17.816 8.700 -4.400 1.00 94.38 88 ASN A CA 1
ATOM 732 C C . ASN A 1 88 ? 18.442 8.393 -3.029 1.00 94.38 88 ASN A C 1
ATOM 734 O O . ASN A 1 88 ? 19.525 7.815 -2.968 1.00 94.38 88 ASN A O 1
ATOM 738 N N . ASP A 1 89 ? 17.726 8.656 -1.935 1.00 94.38 89 ASP A N 1
ATOM 739 C CA . ASP A 1 89 ? 18.158 8.352 -0.565 1.00 94.38 89 ASP A CA 1
ATOM 740 C C . ASP A 1 89 ? 18.423 6.854 -0.343 1.00 94.38 89 ASP A C 1
ATOM 742 O O . ASP A 1 89 ? 19.283 6.486 0.456 1.00 94.38 89 ASP A O 1
ATOM 746 N N . LYS A 1 90 ? 17.698 5.971 -1.046 1.00 90.69 90 LYS A N 1
ATOM 747 C CA . LYS A 1 90 ? 17.913 4.519 -0.969 1.00 90.69 90 LYS A CA 1
ATOM 748 C C . LYS A 1 90 ? 19.033 4.030 -1.881 1.00 90.69 90 LYS A C 1
ATOM 750 O O . LYS A 1 90 ? 19.747 3.110 -1.494 1.00 90.69 90 LYS A O 1
ATOM 755 N N . ILE A 1 91 ? 19.157 4.578 -3.091 1.00 91.75 91 ILE A N 1
ATOM 756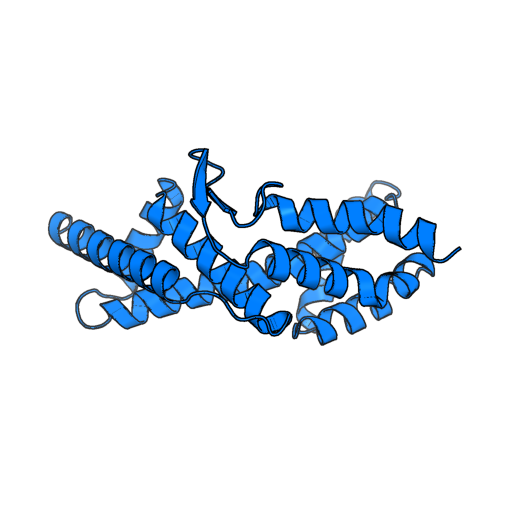 C CA . ILE A 1 91 ? 20.087 4.057 -4.102 1.00 91.75 91 ILE A CA 1
ATOM 757 C C . ILE A 1 91 ? 21.495 4.651 -3.982 1.00 91.75 91 ILE A C 1
ATOM 759 O O . ILE A 1 91 ? 22.470 3.921 -4.151 1.00 91.75 91 ILE A O 1
ATOM 763 N N . ASN A 1 92 ? 21.626 5.932 -3.623 1.00 91.25 92 ASN A N 1
ATOM 764 C CA . ASN A 1 92 ? 22.917 6.625 -3.547 1.00 91.25 92 ASN A CA 1
ATOM 765 C C . ASN A 1 92 ? 23.911 5.968 -2.574 1.00 91.25 92 ASN A C 1
ATOM 767 O O . ASN A 1 92 ? 25.069 5.801 -2.959 1.00 91.25 92 ASN A O 1
ATOM 771 N N . PRO A 1 93 ? 23.510 5.529 -1.361 1.00 88.50 93 PRO A N 1
ATOM 772 C CA . PRO A 1 93 ? 24.431 4.832 -0.466 1.00 88.50 93 PRO A CA 1
ATOM 773 C C . PRO A 1 93 ? 24.965 3.529 -1.067 1.00 88.50 93 PRO A C 1
ATOM 775 O O . PRO A 1 93 ? 26.106 3.163 -0.812 1.00 88.50 93 PRO A O 1
ATOM 778 N N . ILE A 1 94 ? 24.165 2.836 -1.883 1.00 87.56 94 ILE A N 1
ATOM 779 C CA . ILE A 1 94 ? 24.555 1.567 -2.507 1.00 87.56 94 ILE A CA 1
ATOM 780 C C . ILE A 1 94 ? 25.515 1.833 -3.672 1.00 87.56 94 ILE A C 1
ATOM 782 O O . ILE A 1 94 ? 26.574 1.214 -3.741 1.00 87.56 94 ILE A O 1
ATOM 786 N N . LEU A 1 95 ? 25.184 2.803 -4.532 1.00 86.56 95 LEU A N 1
ATOM 787 C CA . LEU A 1 95 ? 26.024 3.207 -5.665 1.00 86.56 95 LEU A CA 1
ATOM 788 C C . LEU A 1 95 ? 27.395 3.740 -5.237 1.00 86.56 95 LEU A C 1
ATOM 790 O O . LEU A 1 95 ? 28.355 3.618 -5.987 1.00 86.56 95 LEU A O 1
ATOM 794 N N . ALA A 1 96 ? 27.507 4.300 -4.030 1.00 81.06 96 ALA A N 1
ATOM 795 C CA . ALA A 1 96 ? 28.786 4.753 -3.490 1.00 81.06 96 ALA A CA 1
ATOM 796 C C . ALA A 1 96 ? 29.781 3.607 -3.210 1.00 81.06 96 ALA A C 1
ATOM 798 O O . ALA A 1 96 ? 30.972 3.871 -3.064 1.00 81.06 96 ALA A O 1
ATOM 799 N N . HIS A 1 97 ? 29.310 2.358 -3.120 1.00 78.12 97 HIS A N 1
ATOM 800 C CA . HIS A 1 97 ? 30.122 1.209 -2.704 1.00 78.12 97 HIS A CA 1
ATOM 801 C C . HIS A 1 97 ? 30.209 0.105 -3.765 1.00 78.12 97 HIS A C 1
ATOM 803 O O . HIS A 1 97 ? 31.128 -0.708 -3.705 1.00 78.12 97 HIS A O 1
ATOM 809 N N . GLN A 1 98 ? 29.266 0.046 -4.711 1.00 83.38 98 GLN A N 1
ATOM 810 C CA . GLN A 1 98 ? 29.227 -0.985 -5.749 1.00 83.38 98 GLN A CA 1
ATOM 811 C C . GLN A 1 98 ? 28.325 -0.593 -6.922 1.00 83.38 98 GLN A C 1
ATOM 813 O O . GLN A 1 98 ? 27.351 0.147 -6.759 1.00 83.38 98 GLN A O 1
ATOM 818 N N . ASP A 1 99 ? 28.593 -1.183 -8.086 1.00 82.62 99 ASP A N 1
ATOM 819 C CA . ASP A 1 99 ? 27.646 -1.170 -9.195 1.00 82.62 99 ASP A CA 1
ATOM 820 C C . ASP A 1 99 ? 26.394 -1.976 -8.832 1.00 82.62 99 ASP A C 1
ATOM 822 O O . ASP A 1 99 ? 26.458 -3.068 -8.262 1.00 82.62 99 ASP A O 1
ATOM 826 N N . VAL A 1 100 ? 25.228 -1.417 -9.153 1.00 82.19 100 VAL A N 1
ATOM 827 C CA . VAL A 1 100 ? 23.933 -2.000 -8.792 1.00 82.19 100 VAL A CA 1
ATOM 828 C C . VAL A 1 100 ? 23.234 -2.525 -10.035 1.00 82.19 100 VAL A C 1
ATOM 830 O O . VAL A 1 100 ? 22.929 -1.765 -10.956 1.00 82.19 100 VAL A O 1
ATOM 833 N N . GLU A 1 101 ? 22.912 -3.817 -10.005 1.00 84.81 101 GLU A N 1
ATOM 834 C CA . GLU A 1 101 ? 22.077 -4.505 -10.991 1.00 84.81 101 GLU A CA 1
ATOM 835 C C . GLU A 1 101 ? 20.786 -3.709 -11.310 1.00 84.81 101 GLU A C 1
ATOM 837 O O . GLU A 1 101 ? 20.069 -3.292 -10.388 1.00 84.81 101 GLU A O 1
ATOM 842 N N . PRO A 1 102 ? 20.409 -3.537 -12.594 1.00 82.94 102 PRO A N 1
ATOM 843 C CA . PRO A 1 102 ? 19.198 -2.802 -12.979 1.00 82.94 102 PRO A CA 1
ATOM 844 C C . PRO A 1 102 ? 17.899 -3.343 -12.360 1.00 82.94 102 PRO A C 1
ATOM 846 O O . PRO A 1 102 ? 16.950 -2.590 -12.136 1.00 82.94 102 PRO A O 1
ATOM 849 N N . SER A 1 103 ? 17.843 -4.646 -12.073 1.00 82.81 103 SER A N 1
ATOM 850 C CA . SER A 1 103 ? 16.716 -5.308 -11.402 1.00 82.81 103 SER A CA 1
ATOM 851 C C . SER A 1 103 ? 16.569 -4.864 -9.942 1.00 82.81 103 SER A C 1
ATOM 853 O O . SER A 1 103 ? 15.456 -4.590 -9.491 1.00 82.81 103 SER A O 1
ATOM 855 N N . LEU A 1 104 ? 17.685 -4.720 -9.220 1.00 84.88 104 LEU A N 1
ATOM 856 C CA . LEU A 1 104 ? 17.724 -4.237 -7.840 1.00 84.88 104 LEU A CA 1
ATOM 857 C C . LEU A 1 104 ? 17.326 -2.759 -7.766 1.00 84.88 104 LEU A C 1
ATOM 859 O O . LEU A 1 104 ? 16.489 -2.390 -6.942 1.00 84.88 104 LEU A O 1
ATOM 863 N N . LYS A 1 105 ? 17.839 -1.925 -8.677 1.00 89.50 105 LYS A N 1
ATOM 864 C CA . LYS A 1 105 ? 17.399 -0.527 -8.810 1.00 89.50 105 LYS A CA 1
ATOM 865 C C . LYS A 1 105 ? 15.882 -0.424 -9.033 1.00 89.50 105 LYS A C 1
ATOM 867 O O . LYS A 1 105 ? 15.210 0.349 -8.349 1.00 89.50 105 LYS A O 1
ATOM 872 N N . LEU A 1 106 ? 15.317 -1.258 -9.912 1.00 89.44 106 LEU A N 1
ATOM 873 C CA . LEU A 1 106 ? 13.876 -1.252 -10.187 1.00 89.44 106 LEU A CA 1
ATOM 874 C C . LEU A 1 106 ? 13.070 -1.703 -8.968 1.00 89.44 106 LEU A C 1
ATOM 876 O O . LEU A 1 106 ? 12.038 -1.117 -8.638 1.00 89.44 106 LEU A O 1
ATOM 880 N N . MET A 1 107 ? 13.558 -2.729 -8.271 1.00 88.75 107 MET A N 1
ATOM 881 C CA . MET A 1 107 ? 12.960 -3.203 -7.029 1.00 88.75 107 MET A CA 1
ATOM 882 C C . MET A 1 107 ? 12.904 -2.084 -5.980 1.00 88.75 107 MET A C 1
ATOM 884 O O . MET A 1 107 ? 11.882 -1.922 -5.311 1.00 88.75 107 MET A O 1
ATOM 888 N N . LEU A 1 108 ? 13.961 -1.274 -5.865 1.00 90.94 108 LEU A N 1
ATOM 889 C CA . LEU A 1 108 ? 13.993 -0.108 -4.980 1.00 90.94 108 LEU A CA 1
ATOM 890 C C . LEU A 1 108 ? 12.992 0.966 -5.417 1.00 90.94 108 LEU A C 1
ATOM 892 O O . LEU A 1 108 ? 12.249 1.470 -4.573 1.00 90.94 108 LEU A O 1
ATOM 896 N N . ALA A 1 109 ? 12.913 1.270 -6.714 1.00 93.00 109 ALA A N 1
ATOM 897 C CA . ALA A 1 109 ? 11.946 2.222 -7.256 1.00 93.00 109 ALA A CA 1
ATOM 898 C C . ALA A 1 109 ? 10.496 1.804 -6.944 1.00 93.00 109 ALA A C 1
ATOM 900 O O . ALA A 1 109 ? 9.727 2.579 -6.364 1.00 93.00 109 ALA A O 1
ATOM 901 N N . TYR A 1 110 ? 10.132 0.550 -7.234 1.00 92.75 110 TYR A N 1
ATOM 902 C CA . TYR A 1 110 ? 8.817 0.011 -6.886 1.00 92.75 110 TYR A CA 1
ATOM 903 C C . TYR A 1 110 ? 8.579 -0.014 -5.379 1.00 92.75 110 TYR A C 1
ATOM 905 O O . TYR A 1 110 ? 7.503 0.383 -4.934 1.00 92.75 110 TYR A O 1
ATOM 913 N N . SER A 1 111 ? 9.576 -0.407 -4.582 1.00 90.88 111 SER A N 1
ATOM 914 C CA . SER A 1 111 ? 9.487 -0.392 -3.119 1.00 90.88 111 SER A CA 1
ATOM 915 C C . SER A 1 111 ? 9.157 1.003 -2.588 1.00 90.88 111 SER A C 1
ATOM 917 O O . SER A 1 111 ? 8.276 1.127 -1.740 1.00 90.88 111 SER A O 1
ATOM 919 N N . VAL A 1 112 ? 9.800 2.063 -3.089 1.00 94.19 112 VAL A N 1
ATOM 920 C CA . VAL A 1 112 ? 9.543 3.451 -2.659 1.00 94.19 112 VAL A CA 1
ATOM 921 C C . VAL A 1 112 ? 8.115 3.878 -2.978 1.00 94.19 112 VAL A C 1
ATOM 923 O O . VAL A 1 112 ? 7.406 4.378 -2.104 1.00 94.19 112 VAL A O 1
ATOM 926 N N . VAL A 1 113 ? 7.674 3.640 -4.210 1.00 93.56 113 VAL A N 1
ATOM 927 C CA . VAL A 1 113 ? 6.329 3.991 -4.682 1.00 93.56 113 VAL A CA 1
ATOM 928 C C . VAL A 1 113 ? 5.247 3.268 -3.879 1.00 93.56 113 VAL A C 1
ATOM 930 O O . VAL A 1 113 ? 4.294 3.885 -3.399 1.00 93.56 113 VAL A O 1
ATOM 933 N N . ILE A 1 114 ? 5.411 1.961 -3.693 1.00 91.94 114 ILE A N 1
ATOM 934 C CA . ILE A 1 114 ? 4.476 1.119 -2.951 1.00 91.94 114 ILE A CA 1
ATOM 935 C C . ILE A 1 114 ? 4.457 1.500 -1.463 1.00 91.94 114 ILE A C 1
ATOM 937 O O . ILE A 1 114 ? 3.374 1.660 -0.894 1.00 91.94 114 ILE A O 1
ATOM 941 N N . SER A 1 115 ? 5.624 1.768 -0.866 1.00 91.69 115 SER A N 1
ATOM 942 C CA . SER A 1 115 ? 5.743 2.256 0.517 1.00 91.69 115 SER A CA 1
ATOM 943 C C . SER A 1 115 ? 5.028 3.594 0.722 1.00 91.69 115 SER A C 1
ATOM 945 O O . SER A 1 115 ? 4.375 3.797 1.743 1.00 91.69 115 SER A O 1
ATOM 947 N N . GLU A 1 116 ? 5.106 4.515 -0.241 1.00 94.69 116 GLU A N 1
ATOM 948 C CA . GLU A 1 116 ? 4.426 5.812 -0.156 1.00 94.69 116 GLU A CA 1
ATOM 949 C C . GLU A 1 116 ? 2.897 5.658 -0.131 1.00 94.69 116 GLU A C 1
ATOM 951 O O . GLU A 1 116 ? 2.211 6.326 0.651 1.00 94.69 116 GLU A O 1
ATOM 956 N N . ILE A 1 117 ? 2.345 4.762 -0.958 1.00 93.69 117 ILE A N 1
ATOM 957 C CA . ILE A 1 117 ? 0.903 4.475 -0.961 1.00 93.69 117 ILE A CA 1
ATOM 958 C C . ILE A 1 117 ? 0.481 3.894 0.391 1.00 93.69 117 ILE A C 1
ATOM 960 O O . ILE A 1 117 ? -0.513 4.337 0.970 1.00 93.69 117 ILE A O 1
ATOM 964 N N . GLN A 1 118 ? 1.259 2.947 0.914 1.00 91.69 118 GLN A N 1
ATOM 965 C CA . GLN A 1 118 ? 0.986 2.303 2.197 1.00 91.69 118 GLN A CA 1
ATOM 966 C C . GLN A 1 118 ? 1.027 3.301 3.348 1.00 91.69 118 GLN A C 1
ATOM 968 O O . GLN A 1 118 ? 0.079 3.374 4.121 1.00 91.69 118 GLN A O 1
ATOM 973 N N . GLN A 1 119 ? 2.058 4.147 3.421 1.00 93.94 119 GLN A N 1
ATOM 974 C CA . GLN A 1 119 ? 2.161 5.180 4.453 1.00 93.94 119 GLN A CA 1
ATOM 975 C C . GLN A 1 119 ? 0.950 6.120 4.446 1.00 93.94 119 GLN A C 1
ATOM 977 O O . GLN A 1 119 ? 0.421 6.455 5.508 1.00 93.94 119 GLN A O 1
ATOM 982 N N . LYS A 1 120 ? 0.481 6.541 3.264 1.00 95.19 120 LYS A N 1
ATOM 983 C CA . LYS A 1 120 ? -0.732 7.366 3.141 1.00 95.19 120 LYS A CA 1
ATOM 984 C C . LYS A 1 120 ? -1.983 6.621 3.595 1.00 95.19 120 LYS A C 1
ATOM 986 O O . LYS A 1 120 ? -2.806 7.212 4.293 1.00 95.19 120 LYS A O 1
ATOM 991 N N . ALA A 1 121 ? -2.120 5.350 3.224 1.00 94.62 121 ALA A N 1
ATOM 992 C CA . ALA A 1 121 ? -3.243 4.516 3.635 1.00 94.62 121 ALA A CA 1
ATOM 993 C C . ALA A 1 121 ? -3.268 4.321 5.159 1.00 94.62 121 ALA A C 1
ATOM 995 O O . ALA A 1 121 ? -4.275 4.629 5.788 1.00 94.62 121 ALA A O 1
ATOM 996 N N . THR A 1 122 ? -2.147 3.934 5.770 1.00 94.56 122 THR A N 1
ATOM 997 C CA . THR A 1 122 ? -2.008 3.760 7.224 1.00 94.56 122 THR A CA 1
ATOM 998 C C . THR A 1 122 ? -2.347 5.041 7.982 1.00 94.56 122 THR A C 1
ATOM 1000 O O . THR A 1 122 ? -3.167 5.019 8.898 1.00 94.56 122 THR A O 1
ATOM 1003 N N . LYS A 1 123 ? -1.790 6.191 7.571 1.00 96.12 123 LYS A N 1
ATOM 1004 C CA . LYS A 1 123 ? -2.110 7.495 8.183 1.00 96.12 123 LYS A CA 1
ATOM 1005 C C . LYS A 1 123 ? -3.601 7.814 8.100 1.00 96.12 123 LYS A C 1
ATOM 1007 O O . LYS A 1 123 ? -4.167 8.334 9.060 1.00 96.12 123 LYS A O 1
ATOM 1012 N N . LYS A 1 124 ? -4.235 7.495 6.969 1.00 97.12 124 LYS A N 1
ATOM 1013 C CA . LYS A 1 124 ? -5.672 7.686 6.779 1.00 97.12 124 LYS A CA 1
ATOM 1014 C C . LYS A 1 124 ? -6.486 6.800 7.729 1.00 97.12 124 LYS A C 1
ATOM 1016 O O . LYS A 1 124 ? -7.342 7.336 8.420 1.00 97.12 124 LYS A O 1
ATOM 1021 N N . VAL A 1 125 ? -6.172 5.507 7.838 1.00 97.00 125 VAL A N 1
ATOM 1022 C CA . VAL A 1 125 ? -6.843 4.589 8.781 1.00 97.00 125 VAL A CA 1
ATOM 1023 C C . VA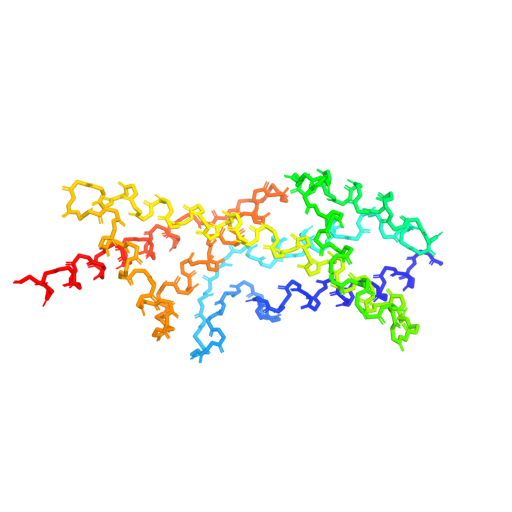L A 1 125 ? -6.723 5.094 10.222 1.00 97.00 125 VAL A C 1
ATOM 1025 O O . VAL A 1 125 ? -7.724 5.208 10.921 1.00 97.00 125 VAL A O 1
ATOM 1028 N N . ILE A 1 126 ? -5.519 5.480 10.657 1.00 96.25 126 ILE A N 1
ATOM 1029 C CA . ILE A 1 126 ? -5.290 6.032 12.004 1.00 96.25 126 ILE A CA 1
ATOM 1030 C C . ILE A 1 126 ? -6.109 7.310 12.226 1.00 96.25 126 ILE A C 1
ATOM 1032 O O . ILE A 1 126 ? -6.676 7.512 13.300 1.00 96.25 126 ILE A O 1
ATOM 1036 N N . SER A 1 127 ? -6.187 8.185 11.221 1.00 96.94 127 SER A N 1
ATOM 1037 C CA . SER A 1 127 ? -7.009 9.395 11.288 1.00 96.94 127 SER A CA 1
ATOM 1038 C C . SER A 1 127 ? -8.502 9.080 11.410 1.00 96.94 127 SER A C 1
ATOM 1040 O O . SER A 1 127 ? -9.206 9.778 12.138 1.00 96.94 127 SER A O 1
ATOM 1042 N N . GLU A 1 128 ? -8.990 8.049 10.720 1.00 97.00 128 GLU A N 1
ATOM 1043 C CA . GLU A 1 128 ? -10.381 7.593 10.811 1.00 97.00 128 GLU A CA 1
ATOM 1044 C C . GLU A 1 128 ? -10.690 7.034 12.205 1.00 97.00 128 GLU A C 1
ATOM 1046 O O . GLU A 1 128 ? -11.649 7.486 12.831 1.00 97.00 128 GLU A O 1
ATOM 1051 N N . ILE A 1 129 ? -9.817 6.182 12.759 1.00 96.88 129 ILE A N 1
ATOM 1052 C CA . ILE A 1 129 ? -9.926 5.687 14.145 1.00 96.88 129 ILE A CA 1
ATOM 1053 C C . ILE A 1 129 ? -10.011 6.862 15.128 1.00 96.88 129 ILE A C 1
ATOM 1055 O O . ILE A 1 129 ? -10.909 6.926 15.971 1.00 96.88 129 ILE A O 1
ATOM 1059 N N . LYS A 1 130 ? -9.102 7.838 15.002 1.00 95.00 130 LYS A N 1
ATOM 1060 C CA . LYS A 1 130 ? -9.093 9.037 15.853 1.00 95.00 130 LYS A CA 1
ATOM 1061 C C . LYS A 1 130 ? -10.389 9.829 15.737 1.00 95.00 130 LYS A C 1
ATOM 1063 O O . LYS A 1 130 ? -10.917 10.274 16.752 1.00 95.00 130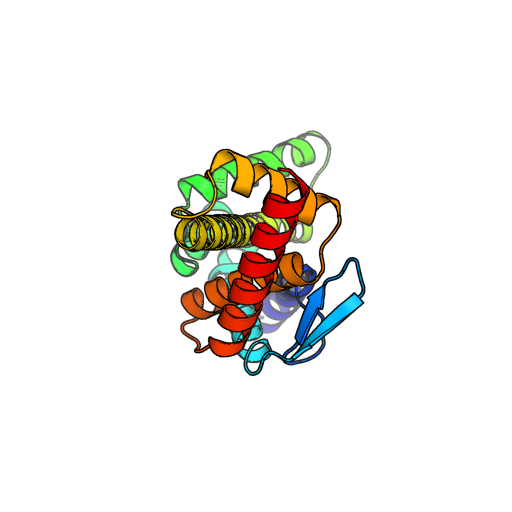 LYS A O 1
ATOM 1068 N N . SER A 1 131 ? -10.909 10.001 14.524 1.00 95.50 131 SER A N 1
ATOM 1069 C CA . SER A 1 131 ? -12.168 10.709 14.294 1.00 95.50 131 SER A CA 1
ATOM 1070 C C . SER A 1 131 ? -13.358 9.993 14.936 1.00 95.50 131 SER A C 1
ATOM 1072 O O . SER A 1 131 ? -14.192 10.657 15.554 1.00 95.50 131 SER A O 1
ATOM 1074 N N . ASN A 1 132 ? -13.409 8.661 14.848 1.00 94.19 132 ASN A N 1
ATOM 1075 C CA . ASN A 1 132 ? -14.483 7.844 15.418 1.00 94.19 132 ASN A CA 1
ATOM 1076 C C . ASN A 1 132 ? -14.501 7.882 16.952 1.00 94.19 132 ASN A C 1
ATOM 1078 O O . ASN A 1 132 ? -15.563 7.797 17.558 1.00 94.19 132 ASN A O 1
ATOM 1082 N N . LEU A 1 133 ? -13.339 8.068 17.584 1.00 93.81 133 LEU A N 1
ATOM 1083 C CA . LEU A 1 133 ? -13.188 8.040 19.042 1.00 93.81 133 LEU A CA 1
ATOM 1084 C C . LEU A 1 133 ? -13.026 9.424 19.689 1.00 93.81 133 LEU A C 1
ATOM 1086 O O . LEU A 1 133 ? -12.957 9.520 20.914 1.00 93.81 133 LEU A O 1
ATOM 1090 N N . LYS A 1 134 ? -12.995 10.509 18.902 1.00 89.50 134 LYS A N 1
ATOM 1091 C CA . LYS A 1 134 ? -12.623 11.860 19.372 1.00 89.50 134 LYS A CA 1
ATOM 1092 C C . LYS A 1 134 ? -13.474 12.418 20.517 1.00 89.50 134 LYS A C 1
ATOM 1094 O O . LYS A 1 134 ? -13.017 13.311 21.220 1.00 89.50 134 LYS A O 1
ATOM 1099 N N . LYS A 1 135 ? -14.719 11.950 20.662 1.00 89.44 135 LYS A N 1
ATOM 1100 C CA . LYS A 1 135 ? -15.641 12.385 21.726 1.00 89.44 135 LYS A CA 1
ATOM 1101 C C . LYS A 1 135 ? -15.446 11.617 23.035 1.00 89.44 135 LYS A C 1
ATOM 1103 O O . LYS A 1 135 ? -15.920 12.066 24.069 1.00 89.44 135 LYS A O 1
ATOM 1108 N N . GLU A 1 136 ? -14.782 10.468 22.981 1.00 89.81 136 GLU A N 1
ATOM 1109 C CA . GLU A 1 136 ? -14.703 9.514 24.090 1.00 89.81 136 GLU A CA 1
ATOM 1110 C C . GLU A 1 136 ? -13.283 9.405 24.654 1.00 89.81 136 GLU A C 1
ATOM 1112 O O . GLU A 1 136 ? -13.102 9.159 25.843 1.00 89.81 136 GLU A O 1
ATOM 1117 N N . ILE A 1 137 ? -12.263 9.576 23.807 1.00 91.25 137 ILE A N 1
ATOM 1118 C CA . ILE A 1 137 ? -10.859 9.364 24.165 1.00 91.25 137 ILE A CA 1
ATOM 1119 C C . ILE A 1 137 ? -10.015 10.478 23.543 1.00 91.25 137 ILE A C 1
ATOM 1121 O O . ILE A 1 137 ? -10.194 10.850 22.382 1.00 91.25 137 ILE A O 1
ATOM 1125 N N . SER A 1 138 ? -9.061 11.017 24.304 1.00 91.81 138 SER A N 1
ATOM 1126 C CA . SER A 1 138 ? -8.155 12.048 23.793 1.00 91.81 138 SER A CA 1
ATOM 1127 C C . SER A 1 138 ? -7.243 11.501 22.686 1.00 91.81 138 SER A C 1
ATOM 1129 O O . SER A 1 138 ? -6.759 10.371 22.753 1.00 91.81 138 SER A O 1
ATOM 1131 N N . SER A 1 139 ? -6.934 12.328 21.680 1.00 89.38 139 SER A N 1
ATOM 1132 C CA . SER A 1 139 ? -6.080 11.938 20.540 1.00 89.38 139 SER A CA 1
ATOM 1133 C C . SER A 1 139 ? -4.704 11.402 20.964 1.00 89.38 139 SER A C 1
ATOM 1135 O O . SER A 1 139 ? -4.184 10.460 20.358 1.00 89.38 139 SER A O 1
ATOM 1137 N N . LYS A 1 140 ? -4.125 11.952 22.042 1.00 90.31 140 LYS A N 1
ATOM 1138 C CA . LYS A 1 140 ? -2.853 11.477 22.606 1.00 90.31 140 LYS A CA 1
ATOM 1139 C C . LYS A 1 140 ? -2.982 10.055 23.162 1.00 90.31 140 LYS A C 1
ATOM 1141 O O . LYS A 1 140 ? -2.127 9.224 22.878 1.00 90.31 140 LYS A O 1
ATOM 1146 N N . LYS A 1 141 ? -4.062 9.761 23.896 1.00 91.06 141 LYS A N 1
ATOM 1147 C CA . LYS A 1 141 ? -4.309 8.425 24.458 1.00 91.06 141 LYS A CA 1
ATOM 1148 C C . LYS A 1 141 ? -4.653 7.407 23.366 1.00 91.06 141 LYS A C 1
ATOM 1150 O O . LYS A 1 141 ? -4.123 6.306 23.404 1.00 91.06 141 LYS A O 1
ATOM 1155 N N . ILE A 1 142 ? -5.429 7.800 22.349 1.00 91.94 142 ILE A N 1
ATOM 1156 C CA . ILE A 1 142 ? -5.674 6.964 21.157 1.00 91.94 142 ILE A CA 1
ATOM 1157 C C . ILE A 1 142 ? -4.354 6.610 20.467 1.00 91.94 142 ILE A C 1
ATOM 1159 O O . ILE A 1 142 ? -4.149 5.456 20.120 1.00 91.94 142 ILE A O 1
ATOM 1163 N N . SER A 1 143 ? -3.460 7.589 20.281 1.00 92.88 143 SER A N 1
ATOM 1164 C CA . SER A 1 143 ? -2.167 7.348 19.622 1.00 92.88 143 SER A CA 1
ATOM 1165 C C . SER A 1 143 ? -1.331 6.335 20.399 1.00 92.88 143 SER A C 1
ATOM 1167 O O . SER A 1 143 ? -0.900 5.361 19.805 1.00 92.88 143 SER A O 1
ATOM 1169 N N . LYS A 1 144 ? -1.221 6.495 21.725 1.00 93.44 144 LYS A N 1
ATOM 1170 C CA . LYS A 1 144 ? -0.495 5.543 22.574 1.00 93.44 144 LYS A CA 1
ATOM 1171 C C . LYS A 1 144 ? -1.047 4.117 22.455 1.00 93.44 144 LYS A C 1
ATOM 1173 O O . LYS A 1 144 ? -0.282 3.192 22.255 1.00 93.44 144 LYS A O 1
ATOM 1178 N N . ILE A 1 145 ? -2.370 3.948 22.516 1.00 93.50 145 ILE A N 1
ATOM 1179 C CA . ILE A 1 145 ? -2.986 2.616 22.392 1.00 93.50 145 ILE A CA 1
ATOM 1180 C C . ILE A 1 145 ? -2.760 2.034 20.988 1.00 93.50 145 ILE A C 1
ATOM 1182 O O . ILE A 1 145 ? -2.546 0.837 20.850 1.00 93.50 145 ILE A O 1
ATOM 1186 N N . ILE A 1 146 ? -2.802 2.856 19.936 1.00 93.25 146 ILE A N 1
ATOM 1187 C CA . ILE A 1 146 ? -2.476 2.410 18.573 1.00 93.25 146 ILE A CA 1
ATOM 1188 C C . ILE A 1 146 ? -1.017 1.944 18.482 1.00 93.25 146 ILE A C 1
ATOM 1190 O O . ILE A 1 146 ? -0.757 0.915 17.858 1.00 93.25 146 ILE A O 1
ATOM 1194 N N . ASP A 1 147 ? -0.090 2.676 19.101 1.00 92.50 147 ASP A N 1
ATOM 1195 C CA . ASP A 1 147 ? 1.322 2.296 19.158 1.00 92.50 147 ASP A CA 1
ATOM 1196 C C . ASP A 1 147 ? 1.472 0.949 19.892 1.00 92.50 147 ASP A C 1
ATOM 1198 O O . ASP A 1 147 ? 2.060 0.021 19.337 1.00 92.50 147 ASP A O 1
ATOM 1202 N N . ASP A 1 148 ? 0.806 0.780 21.043 1.00 91.94 148 ASP A N 1
ATOM 1203 C CA . ASP A 1 148 ? 0.782 -0.478 21.803 1.00 91.94 148 ASP A CA 1
ATOM 1204 C C . ASP A 1 148 ? 0.223 -1.651 20.961 1.00 91.94 148 ASP A C 1
ATOM 1206 O O . ASP A 1 148 ? 0.814 -2.731 20.918 1.00 91.94 148 ASP A O 1
ATOM 1210 N N . LEU A 1 149 ? -0.890 -1.453 20.239 1.00 90.50 149 LEU A N 1
ATOM 1211 C CA . LEU A 1 149 ? -1.479 -2.471 19.349 1.00 90.50 149 LEU A CA 1
ATOM 1212 C C . LEU A 1 149 ? -0.531 -2.849 18.199 1.00 90.50 149 LEU A C 1
ATOM 1214 O O . LEU A 1 149 ? -0.451 -4.016 17.806 1.00 90.50 149 LEU A O 1
ATOM 1218 N N . SER A 1 150 ? 0.195 -1.871 17.656 1.00 87.81 150 SER A N 1
ATOM 1219 C CA . SER A 1 150 ? 1.183 -2.081 16.596 1.00 87.81 150 SER A CA 1
ATOM 1220 C C . SER A 1 150 ? 2.399 -2.875 17.093 1.00 87.81 150 SER A C 1
ATOM 1222 O O . SER A 1 150 ? 2.859 -3.799 16.412 1.00 87.81 150 SER A O 1
ATOM 1224 N N . GLU A 1 151 ? 2.911 -2.545 18.281 1.00 87.06 151 GLU A N 1
ATOM 1225 C CA . GLU A 1 151 ? 4.038 -3.231 18.927 1.00 87.06 151 GLU A CA 1
ATOM 1226 C C . GLU A 1 151 ? 3.679 -4.672 19.310 1.00 87.06 151 GLU A C 1
ATOM 1228 O O . GLU A 1 151 ? 4.437 -5.602 19.030 1.00 87.06 151 GLU A O 1
ATOM 1233 N N . GLN A 1 152 ? 2.472 -4.890 19.836 1.00 85.81 152 GLN A N 1
ATOM 1234 C CA . GLN A 1 152 ? 1.954 -6.219 20.188 1.00 85.81 152 GLN A CA 1
ATOM 1235 C C . GLN A 1 152 ? 1.566 -7.073 18.974 1.00 85.81 152 GLN A C 1
ATOM 1237 O O . GLN A 1 152 ? 1.181 -8.240 19.125 1.00 85.81 152 GLN A O 1
ATOM 1242 N N . SER A 1 153 ? 1.684 -6.520 17.762 1.00 81.31 153 SER A N 1
ATOM 1243 C CA . SER A 1 153 ? 1.267 -7.186 16.527 1.00 81.31 153 SER A CA 1
ATOM 1244 C C . SER A 1 153 ? -0.175 -7.685 16.634 1.00 81.31 153 SER A C 1
ATOM 1246 O O . SER A 1 153 ? -0.449 -8.871 16.424 1.00 81.31 153 SER A O 1
ATOM 1248 N N . ASP A 1 154 ? -1.075 -6.794 17.057 1.00 89.38 154 ASP A N 1
ATOM 1249 C CA . ASP A 1 154 ? -2.497 -7.094 17.154 1.00 89.38 154 ASP A CA 1
ATOM 1250 C C . ASP A 1 154 ? -3.056 -7.418 15.766 1.00 89.38 154 ASP A C 1
ATOM 1252 O O . ASP A 1 154 ? -2.927 -6.634 14.821 1.00 89.38 154 ASP A O 1
ATOM 1256 N N . ILE A 1 155 ? -3.674 -8.593 15.656 1.00 87.88 155 ILE A N 1
ATOM 1257 C CA . ILE A 1 155 ? -4.087 -9.154 14.369 1.00 87.88 155 ILE A CA 1
ATOM 1258 C C . ILE A 1 155 ? -5.175 -8.297 13.732 1.00 87.88 155 ILE A C 1
ATOM 1260 O O . ILE A 1 155 ? -5.084 -7.952 12.556 1.00 87.88 155 ILE A O 1
ATOM 1264 N N . ASP A 1 156 ? -6.183 -7.902 14.513 1.00 91.19 156 ASP A N 1
ATOM 1265 C CA . ASP A 1 156 ? -7.280 -7.082 14.002 1.00 91.19 156 ASP A CA 1
ATOM 1266 C C . ASP A 1 156 ? -6.766 -5.734 13.492 1.00 91.19 156 ASP A C 1
ATOM 1268 O O . ASP A 1 156 ? -7.235 -5.229 12.470 1.00 91.19 156 ASP A O 1
ATOM 1272 N N . PHE A 1 157 ? -5.778 -5.156 14.179 1.00 91.88 157 PHE A N 1
ATOM 1273 C CA . PHE A 1 157 ? -5.230 -3.861 13.803 1.00 91.88 157 PHE A CA 1
ATOM 1274 C C . PHE A 1 157 ? -4.422 -3.974 12.511 1.00 91.88 157 PHE A C 1
ATOM 1276 O O . PHE A 1 157 ? -4.617 -3.194 11.580 1.00 91.88 157 PHE A O 1
ATOM 1283 N N . SER A 1 158 ? -3.569 -4.989 12.419 1.00 89.75 158 SER A N 1
ATOM 1284 C CA . SER A 1 158 ? -2.794 -5.300 11.220 1.00 89.75 158 SER A CA 1
ATOM 1285 C C . SER A 1 158 ? -3.687 -5.589 10.005 1.00 89.75 158 SER A C 1
ATOM 1287 O O . SER A 1 158 ? -3.491 -5.007 8.934 1.00 89.75 158 SER A O 1
ATOM 1289 N N . LEU A 1 159 ? -4.742 -6.394 10.174 1.00 90.25 159 LEU A N 1
ATOM 1290 C CA . LEU A 1 159 ? -5.722 -6.667 9.121 1.00 90.25 159 LEU A CA 1
ATOM 1291 C C . LEU A 1 159 ? -6.475 -5.402 8.697 1.00 90.25 159 LEU A C 1
ATOM 1293 O O . LEU A 1 159 ? -6.654 -5.181 7.498 1.00 90.25 159 LEU A O 1
ATOM 1297 N N . LEU A 1 160 ? -6.845 -4.525 9.637 1.00 93.44 160 LEU A N 1
ATOM 1298 C CA . LEU A 1 160 ? -7.454 -3.231 9.323 1.00 93.44 160 LEU A CA 1
ATOM 1299 C C . LEU A 1 160 ? -6.520 -2.343 8.486 1.00 93.44 160 LEU A C 1
ATOM 1301 O O . LEU A 1 160 ? -6.960 -1.725 7.510 1.00 93.44 160 LEU A O 1
ATOM 1305 N N . ILE A 1 161 ? -5.228 -2.290 8.827 1.00 92.56 161 ILE A N 1
ATOM 1306 C CA . ILE A 1 161 ? -4.225 -1.564 8.036 1.00 92.56 161 ILE A CA 1
ATOM 1307 C C . ILE A 1 161 ? -4.127 -2.152 6.625 1.00 92.56 161 ILE A C 1
ATOM 1309 O O . ILE A 1 161 ? -4.202 -1.402 5.647 1.00 92.56 161 ILE A O 1
ATOM 1313 N N . ASN A 1 162 ? -4.035 -3.475 6.494 1.00 90.06 162 ASN A N 1
ATOM 1314 C CA . ASN A 1 162 ? -3.929 -4.138 5.193 1.00 90.06 162 ASN A CA 1
ATOM 1315 C C . ASN A 1 162 ? -5.189 -3.949 4.331 1.00 90.06 162 ASN A C 1
ATOM 1317 O O . ASN A 1 162 ? -5.080 -3.713 3.125 1.00 90.06 162 ASN A O 1
ATOM 1321 N N . LEU A 1 163 ? -6.384 -3.964 4.933 1.00 91.81 163 LEU A N 1
ATOM 1322 C CA . LEU A 1 163 ? -7.636 -3.606 4.259 1.00 91.81 163 LEU A CA 1
ATOM 1323 C C . LEU A 1 163 ? -7.618 -2.142 3.795 1.00 91.81 163 LEU A C 1
ATOM 1325 O O . LEU A 1 163 ? -7.997 -1.847 2.661 1.00 91.81 163 LEU A O 1
ATOM 1329 N N . GLY A 1 164 ? -7.120 -1.221 4.625 1.00 93.75 164 GLY A N 1
ATOM 1330 C CA . GLY A 1 164 ? -6.940 0.186 4.258 1.00 93.75 164 GLY A CA 1
ATOM 1331 C C . GLY A 1 164 ? -5.990 0.385 3.071 1.00 93.75 164 GLY A C 1
ATOM 1332 O O . GLY A 1 164 ? -6.276 1.180 2.171 1.00 93.75 164 GLY A O 1
ATOM 1333 N N . ILE A 1 165 ? -4.891 -0.371 3.025 1.00 92.88 165 ILE A N 1
ATOM 1334 C CA . ILE A 1 165 ? -3.949 -0.389 1.896 1.00 92.88 165 ILE A CA 1
ATOM 1335 C C . ILE A 1 165 ? -4.639 -0.918 0.636 1.00 92.88 165 ILE A C 1
ATOM 1337 O O . ILE A 1 165 ? -4.573 -0.276 -0.415 1.00 92.88 165 ILE A O 1
ATOM 1341 N N . LEU A 1 166 ? -5.365 -2.035 0.734 1.00 92.19 166 LEU A N 1
ATOM 1342 C CA . LEU A 1 166 ? -6.079 -2.600 -0.407 1.00 92.19 166 LEU A CA 1
ATOM 1343 C C . LEU A 1 166 ? -7.154 -1.638 -0.943 1.00 92.19 166 LEU A C 1
ATOM 1345 O O . LEU A 1 166 ? -7.276 -1.485 -2.158 1.00 92.19 166 LEU A O 1
ATOM 1349 N N . LYS A 1 167 ? -7.872 -0.914 -0.071 1.00 93.94 167 LYS A N 1
ATOM 1350 C CA . LYS A 1 167 ? -8.798 0.166 -0.468 1.00 93.94 167 LYS A CA 1
ATOM 1351 C C . LYS A 1 167 ? -8.085 1.290 -1.221 1.00 93.94 167 LYS A C 1
ATOM 1353 O O . LYS A 1 167 ? -8.611 1.812 -2.207 1.00 93.94 167 LYS A O 1
ATOM 1358 N N . ALA A 1 168 ? -6.879 1.669 -0.795 1.00 94.38 168 ALA A N 1
ATOM 1359 C CA . ALA A 1 168 ? -6.080 2.663 -1.508 1.00 94.38 168 ALA A CA 1
ATOM 1360 C C . ALA A 1 168 ? -5.684 2.169 -2.909 1.00 94.38 168 ALA A C 1
ATOM 1362 O O . ALA A 1 168 ? -5.831 2.914 -3.881 1.00 94.38 168 ALA A O 1
ATOM 1363 N N . TYR A 1 169 ? -5.267 0.907 -3.036 1.00 94.06 169 TYR A N 1
ATOM 1364 C CA . TYR A 1 169 ? -4.990 0.286 -4.333 1.00 94.06 169 TYR A CA 1
ATOM 1365 C C . TYR A 1 169 ? -6.229 0.246 -5.221 1.00 94.06 169 TYR A C 1
ATOM 1367 O O . TYR A 1 169 ? -6.162 0.696 -6.363 1.00 94.06 169 TYR A O 1
ATOM 1375 N N . ALA A 1 170 ? -7.371 -0.192 -4.687 1.00 93.88 170 ALA A N 1
ATOM 1376 C CA . ALA A 1 170 ? -8.653 -0.232 -5.386 1.00 93.88 170 ALA A CA 1
ATOM 1377 C C . ALA A 1 170 ? -9.020 1.142 -5.975 1.00 93.88 170 ALA A C 1
ATOM 1379 O O . ALA A 1 170 ? -9.367 1.252 -7.152 1.00 93.88 170 ALA A O 1
ATOM 1380 N N . LYS A 1 171 ? -8.822 2.222 -5.205 1.00 94.88 171 LYS A N 1
ATOM 1381 C CA . LYS A 1 171 ? -9.039 3.605 -5.660 1.00 94.88 171 LYS A CA 1
ATOM 1382 C C . LYS A 1 171 ? -8.094 4.032 -6.788 1.00 94.88 171 LYS A C 1
ATOM 1384 O O . LYS A 1 171 ? -8.501 4.799 -7.665 1.00 94.88 171 LYS A O 1
ATOM 1389 N N . ILE A 1 172 ? -6.837 3.590 -6.761 1.00 94.44 172 ILE A N 1
ATOM 1390 C CA . ILE A 1 172 ? -5.860 3.876 -7.824 1.00 94.44 172 ILE A CA 1
ATOM 1391 C C . ILE A 1 172 ? -6.299 3.194 -9.121 1.00 94.44 172 ILE A C 1
ATOM 1393 O O . ILE A 1 172 ? -6.412 3.855 -10.152 1.00 94.44 172 ILE A O 1
ATOM 1397 N N . VAL A 1 173 ? -6.624 1.901 -9.050 1.00 94.44 173 VAL A N 1
ATOM 1398 C CA . VAL A 1 173 ? -6.966 1.081 -10.225 1.00 94.44 173 VAL A CA 1
ATOM 1399 C C . VAL A 1 173 ? -8.441 1.157 -10.635 1.00 94.44 173 VAL A C 1
ATOM 1401 O O . VAL A 1 173 ? -8.839 0.502 -11.599 1.00 94.44 173 VAL A O 1
ATOM 1404 N N . LYS A 1 174 ? -9.236 1.971 -9.928 1.00 93.75 174 LYS A N 1
ATOM 1405 C CA . LYS A 1 174 ? -10.678 2.177 -10.137 1.00 93.75 174 LYS A CA 1
ATOM 1406 C C . LYS A 1 174 ? -11.476 0.869 -10.095 1.00 93.75 174 LYS A C 1
ATOM 1408 O O . LYS A 1 174 ? -12.322 0.621 -10.950 1.00 93.75 174 LYS A O 1
ATOM 1413 N N . GLU A 1 175 ? -11.191 0.032 -9.107 1.00 93.56 175 GLU A N 1
ATOM 1414 C CA . GLU A 1 175 ? -11.942 -1.196 -8.847 1.00 93.56 175 GLU A CA 1
ATOM 1415 C C . GLU A 1 175 ? -12.772 -1.059 -7.568 1.00 93.56 175 GLU A C 1
ATOM 1417 O O . GLU A 1 175 ? -12.308 -0.430 -6.613 1.00 93.56 175 GLU A O 1
ATOM 1422 N N . PRO A 1 176 ? -13.984 -1.635 -7.528 1.00 89.38 176 PRO A N 1
ATOM 1423 C CA . PRO A 1 176 ? -14.752 -1.721 -6.301 1.00 89.38 176 PRO A CA 1
ATOM 1424 C C . PRO A 1 176 ? -14.097 -2.708 -5.330 1.00 89.38 176 PRO A C 1
ATOM 1426 O O . PRO A 1 176 ? -13.458 -3.684 -5.731 1.00 89.38 176 PRO A O 1
ATOM 1429 N N . ILE A 1 177 ? -14.304 -2.463 -4.043 1.00 86.94 177 ILE A N 1
ATOM 1430 C CA . ILE A 1 177 ? -13.910 -3.352 -2.957 1.00 86.94 177 ILE A CA 1
ATOM 1431 C C . ILE A 1 177 ? -15.053 -3.403 -1.938 1.00 86.94 177 ILE A C 1
ATOM 1433 O O . ILE A 1 177 ? -15.677 -2.366 -1.705 1.00 86.94 177 ILE A O 1
ATOM 1437 N N . PRO A 1 178 ? -15.367 -4.574 -1.357 1.00 82.25 178 PRO A N 1
ATOM 1438 C CA . PRO A 1 178 ? -16.351 -4.657 -0.285 1.00 82.25 178 PRO A CA 1
ATOM 1439 C C . PRO A 1 178 ? -15.939 -3.785 0.907 1.00 82.25 178 PRO A C 1
ATOM 1441 O O . PRO A 1 178 ? -14.835 -3.926 1.433 1.00 82.25 178 PRO A O 1
ATOM 1444 N N . GLU A 1 179 ? -16.829 -2.883 1.316 1.00 88.62 179 GLU A N 1
ATOM 1445 C CA . GLU A 1 179 ? -16.599 -1.946 2.422 1.00 88.62 179 GLU A CA 1
ATOM 1446 C C . GLU A 1 179 ? -16.961 -2.556 3.782 1.00 88.62 179 GLU A C 1
ATOM 1448 O O . GLU A 1 179 ? -16.358 -2.193 4.789 1.00 88.62 179 GLU A O 1
ATOM 1453 N N . ASP A 1 180 ? -17.882 -3.524 3.804 1.00 91.44 180 ASP A N 1
ATOM 1454 C CA . ASP A 1 180 ? -18.418 -4.134 5.028 1.00 91.44 180 ASP A CA 1
ATOM 1455 C C . ASP A 1 180 ? -17.304 -4.691 5.915 1.00 91.44 180 ASP A C 1
ATOM 1457 O O . ASP A 1 180 ? -17.165 -4.297 7.067 1.00 91.44 180 ASP A O 1
ATOM 1461 N N . LEU A 1 181 ? -16.405 -5.490 5.334 1.00 90.12 181 LEU A N 1
ATOM 1462 C CA . LEU A 1 181 ? -15.296 -6.086 6.077 1.00 90.12 181 LEU A CA 1
ATOM 1463 C C . LEU A 1 181 ? -14.345 -5.028 6.656 1.00 90.12 181 LEU A C 1
ATOM 1465 O O . LEU A 1 181 ? -13.829 -5.187 7.757 1.00 90.12 181 LEU A O 1
ATOM 1469 N N . TYR A 1 182 ? -14.106 -3.930 5.934 1.00 93.94 182 TYR A N 1
ATOM 1470 C CA . TYR A 1 182 ? -13.304 -2.827 6.465 1.00 93.94 182 TYR A CA 1
ATOM 1471 C C . TYR A 1 182 ? -13.993 -2.163 7.661 1.00 93.94 182 TYR A C 1
ATOM 1473 O O . TYR A 1 182 ? -13.338 -1.883 8.666 1.00 93.94 182 TYR A O 1
ATOM 1481 N N . ASN A 1 183 ? -15.301 -1.928 7.556 1.00 95.31 183 ASN A N 1
ATOM 1482 C CA . ASN A 1 183 ? -16.095 -1.313 8.614 1.00 95.31 183 ASN A CA 1
ATOM 1483 C C . ASN A 1 183 ? -16.158 -2.207 9.860 1.00 95.31 183 ASN A C 1
ATOM 1485 O O . ASN A 1 183 ? -15.965 -1.701 10.963 1.00 95.31 183 ASN A O 1
ATOM 1489 N N . ASP A 1 184 ? -16.296 -3.523 9.688 1.00 95.12 184 ASP A N 1
ATOM 1490 C CA . ASP A 1 184 ? -16.286 -4.494 10.787 1.00 95.12 184 ASP A CA 1
ATOM 1491 C C . ASP A 1 184 ? -14.964 -4.445 11.568 1.00 95.12 184 ASP A C 1
ATOM 1493 O O . ASP A 1 184 ? -14.949 -4.364 12.798 1.00 95.12 184 ASP A O 1
ATOM 1497 N N . TYR A 1 185 ? -13.824 -4.459 10.867 1.00 94.75 185 TYR A N 1
ATOM 1498 C CA . TYR A 1 185 ? -12.510 -4.352 11.511 1.00 94.75 185 TYR A CA 1
ATOM 1499 C C . TYR A 1 185 ? -12.287 -2.974 12.149 1.00 94.75 185 TYR A C 1
ATOM 1501 O O . TYR A 1 185 ? -11.698 -2.881 13.228 1.00 94.75 185 TYR A O 1
ATOM 1509 N N . MET A 1 186 ? -12.785 -1.902 11.526 1.00 97.38 186 MET A N 1
ATOM 1510 C CA . MET A 1 186 ? -12.745 -0.554 12.096 1.00 97.38 186 MET A CA 1
ATOM 1511 C C . MET A 1 186 ? -13.516 -0.491 13.419 1.00 97.38 186 MET A C 1
ATOM 1513 O O . MET A 1 186 ? -13.008 0.052 14.404 1.00 97.38 186 MET A O 1
ATOM 1517 N N . GLU A 1 187 ? -14.714 -1.070 13.472 1.00 96.81 187 GLU A N 1
ATOM 1518 C CA . GLU A 1 187 ? -15.528 -1.136 14.684 1.00 96.81 187 GLU A CA 1
ATOM 1519 C C . GLU A 1 187 ? -14.856 -1.981 15.772 1.00 96.81 187 GLU A C 1
ATOM 1521 O O . GLU A 1 187 ? -14.718 -1.510 16.905 1.00 96.81 187 GLU A O 1
ATOM 1526 N N . LYS A 1 188 ? -14.344 -3.173 15.429 1.00 95.62 188 LYS A N 1
ATOM 1527 C CA . LYS A 1 188 ? -13.585 -4.031 16.358 1.00 95.62 188 LYS A CA 1
ATOM 1528 C C . LYS A 1 188 ? -12.434 -3.275 17.015 1.00 95.62 188 LYS A C 1
ATOM 1530 O O . LYS A 1 188 ? -12.296 -3.310 18.238 1.00 95.62 188 LYS A O 1
ATOM 1535 N N . ILE A 1 189 ? -11.638 -2.550 16.228 1.00 96.94 189 ILE A N 1
ATOM 1536 C CA . ILE A 1 189 ? -10.517 -1.760 16.748 1.00 96.94 189 ILE A CA 1
ATOM 1537 C C . ILE A 1 189 ? -10.988 -0.590 17.600 1.00 96.94 189 ILE A C 1
ATOM 1539 O O . ILE A 1 189 ? -10.439 -0.375 18.681 1.00 96.94 189 ILE A O 1
ATOM 1543 N N . CYS A 1 190 ? -12.034 0.127 17.191 1.00 95.75 190 CYS A N 1
ATOM 1544 C CA . CYS A 1 190 ? -12.602 1.188 18.019 1.00 95.75 190 CYS A CA 1
ATOM 1545 C C . CYS A 1 190 ? -13.070 0.649 19.382 1.00 95.75 190 CYS A C 1
ATOM 1547 O O . CYS A 1 190 ? -12.760 1.239 20.418 1.00 95.75 190 CYS A O 1
ATOM 1549 N N . CYS A 1 191 ? -13.761 -0.492 19.403 1.00 95.00 191 CYS A N 1
ATOM 1550 C CA . CYS A 1 191 ? -14.202 -1.163 20.624 1.00 95.00 191 CYS A CA 1
ATOM 1551 C C . CYS A 1 191 ? -13.026 -1.624 21.493 1.00 95.00 191 CYS A C 1
ATOM 1553 O O . CYS A 1 191 ? -13.025 -1.366 22.699 1.00 95.00 191 CYS A O 1
ATOM 1555 N N . LYS A 1 192 ? -11.994 -2.226 20.891 1.00 94.38 192 LYS A N 1
ATOM 1556 C CA . LYS A 1 192 ? -10.774 -2.649 21.591 1.00 94.38 192 LYS A CA 1
ATOM 1557 C C . LYS A 1 192 ? -10.079 -1.452 22.248 1.00 94.38 192 LYS A C 1
ATOM 1559 O O . LYS A 1 192 ? -9.804 -1.484 23.444 1.00 94.38 192 LYS A O 1
ATOM 1564 N N . ILE A 1 193 ? -9.908 -0.338 21.532 1.00 93.69 193 ILE A N 1
ATOM 1565 C CA . ILE A 1 193 ? -9.314 0.891 22.089 1.00 93.69 193 ILE A CA 1
ATOM 1566 C C . ILE A 1 193 ? -10.136 1.423 23.275 1.00 93.69 193 ILE A C 1
ATOM 1568 O O . ILE A 1 193 ? -9.566 1.822 24.292 1.00 93.69 193 ILE A O 1
ATOM 1572 N N . LYS A 1 194 ? -11.474 1.395 23.196 1.00 92.19 194 LYS A N 1
ATOM 1573 C CA . LYS A 1 194 ? -12.344 1.780 24.322 1.00 92.19 194 LYS A CA 1
ATOM 1574 C C . LYS A 1 194 ? -12.144 0.882 25.544 1.00 92.19 194 LYS A C 1
ATOM 1576 O O . LYS A 1 194 ? -12.132 1.392 26.662 1.00 92.19 194 LYS A O 1
ATOM 1581 N N . GLN A 1 195 ? -11.969 -0.425 25.353 1.00 90.62 195 GLN A N 1
ATOM 1582 C CA . GLN A 1 195 ? -11.697 -1.370 26.442 1.00 90.62 195 GLN A CA 1
ATOM 1583 C C . GLN A 1 195 ? -10.339 -1.095 27.102 1.00 90.62 195 GLN A C 1
ATOM 1585 O O . GLN A 1 195 ? -10.286 -0.932 28.319 1.00 90.62 195 GLN A O 1
ATOM 1590 N N . PHE A 1 196 ? -9.271 -0.928 26.314 1.00 87.81 196 PHE A N 1
ATOM 1591 C CA . PHE A 1 196 ? -7.949 -0.536 26.825 1.00 87.81 196 PHE A CA 1
ATOM 1592 C C . PHE A 1 196 ? -8.003 0.776 27.612 1.00 87.81 196 PHE A C 1
ATOM 1594 O O . PHE A 1 196 ? -7.411 0.897 28.685 1.00 87.81 196 PHE A O 1
ATOM 1601 N N . ASN A 1 197 ? -8.755 1.757 27.106 1.00 86.25 197 ASN A N 1
ATOM 1602 C CA . ASN A 1 197 ? -8.922 3.041 27.772 1.00 86.25 197 ASN A CA 1
ATOM 1603 C C . ASN A 1 197 ? -9.561 2.904 29.158 1.00 86.25 197 ASN A C 1
ATOM 1605 O O . ASN A 1 197 ? -9.074 3.570 30.069 1.00 86.25 197 ASN A O 1
ATOM 1609 N N . LYS A 1 198 ? -10.591 2.051 29.296 1.00 84.50 198 LYS A N 1
ATOM 1610 C CA . LYS A 1 198 ? -11.282 1.766 30.565 1.00 84.50 198 LYS A CA 1
ATOM 1611 C C . LYS A 1 198 ? -10.386 1.056 31.578 1.00 84.50 198 LYS A C 1
ATOM 1613 O O . LYS A 1 198 ? -10.471 1.371 32.751 1.00 84.50 198 LYS A O 1
ATOM 1618 N N . LEU A 1 199 ? -9.535 0.131 31.131 1.00 75.81 199 LEU A N 1
ATOM 1619 C CA . LEU A 1 199 ? -8.591 -0.592 31.999 1.00 75.81 199 LEU A CA 1
ATOM 1620 C C . LEU A 1 199 ? -7.422 0.283 32.482 1.00 75.81 199 LEU A C 1
ATOM 1622 O O . LEU A 1 199 ? -6.742 -0.067 33.438 1.00 75.81 199 LEU A O 1
ATOM 1626 N N . SER A 1 200 ? -7.175 1.405 31.801 1.00 63.84 200 SER A N 1
ATOM 1627 C CA . SER A 1 200 ? -6.095 2.354 32.108 1.00 63.84 200 SER A CA 1
ATOM 1628 C C . SER A 1 200 ? -6.567 3.571 32.922 1.00 63.84 200 SER A C 1
ATOM 1630 O O . SER A 1 200 ? -5.848 4.572 32.982 1.00 63.84 200 SER A O 1
ATOM 1632 N N . THR A 1 201 ? -7.798 3.543 33.432 1.00 56.09 201 THR A N 1
ATOM 1633 C CA . THR A 1 201 ? -8.429 4.555 34.303 1.00 56.09 201 THR A CA 1
ATOM 1634 C C . THR A 1 201 ? -8.875 3.880 35.578 1.00 56.09 201 THR A C 1
ATOM 1636 O O . THR A 1 201 ? -8.648 4.486 36.642 1.00 56.09 201 THR A O 1
#

Radius of gyration: 18.9 Å; chains: 1; bounding box: 48×33×62 Å

pLDDT: mean 86.78, std 11.09, range [43.31, 97.38]